Protein AF-A0A7C9HSP6-F1 (afdb_monomer)

Nearest PDB structures (foldseek):
  3a98-assembly2_C  TM=7.280E-01  e=4.573E-01  Homo sapiens
  3a98-assembly1_A  TM=7.082E-01  e=5.053E-01  Homo sapiens
  4gq2-assembly1_M  TM=2.496E-01  e=5.870E-01  Schizosaccharomyces pombe
  8fty-assembly7_G  TM=2.038E-01  e=3.208E+00  Trichoplusia ni
  8fty-assembly5_E  TM=2.033E-01  e=3.545E+00  Trichoplusia ni

Structure (mmCIF, N/CA/C/O backbone):
data_AF-A0A7C9HSP6-F1
#
_entry.id   AF-A0A7C9HSP6-F1
#
loop_
_atom_site.group_PDB
_atom_site.id
_atom_site.type_symbol
_atom_site.label_atom_id
_atom_site.label_alt_id
_atom_site.label_comp_id
_atom_site.label_asym_id
_atom_site.label_entity_id
_atom_site.label_seq_id
_atom_site.pdbx_PDB_ins_code
_atom_site.Cartn_x
_atom_site.Cartn_y
_atom_site.Cartn_z
_atom_site.occupancy
_atom_site.B_iso_or_equiv
_atom_site.auth_seq_id
_atom_site.auth_comp_id
_atom_site.auth_asym_id
_atom_site.auth_atom_id
_atom_site.pdbx_PDB_model_num
ATOM 1 N N . MET A 1 1 ? -1.732 70.789 71.227 1.00 47.28 1 MET A N 1
ATOM 2 C CA . MET A 1 1 ? -2.678 70.886 70.090 1.00 47.28 1 MET A CA 1
ATOM 3 C C . MET A 1 1 ? -1.994 70.415 68.810 1.00 47.28 1 MET A C 1
ATOM 5 O O . MET A 1 1 ? -1.058 71.077 68.385 1.00 47.28 1 MET A O 1
ATOM 9 N N . ARG A 1 2 ? -2.433 69.312 68.191 1.00 45.78 2 ARG A N 1
ATOM 10 C CA . ARG A 1 2 ? -2.212 69.004 66.760 1.00 45.78 2 ARG A CA 1
ATOM 11 C C . ARG A 1 2 ? -3.155 67.865 66.357 1.00 45.78 2 ARG A C 1
ATOM 13 O O . ARG A 1 2 ? -3.232 66.869 67.065 1.00 45.78 2 ARG A O 1
ATOM 20 N N . ARG A 1 3 ? -3.925 68.058 65.282 1.00 45.97 3 ARG A N 1
ATOM 21 C CA . ARG A 1 3 ? -4.902 67.081 64.768 1.00 45.97 3 ARG A CA 1
ATOM 22 C C . ARG A 1 3 ? -4.176 66.038 63.910 1.00 45.97 3 ARG A C 1
ATOM 24 O O . ARG A 1 3 ? -3.384 66.435 63.061 1.00 45.97 3 ARG A O 1
ATOM 31 N N . LEU A 1 4 ? -4.478 64.751 64.088 1.00 52.81 4 LEU A N 1
ATOM 32 C CA . LEU A 1 4 ? -4.172 63.728 63.082 1.00 52.81 4 LEU A CA 1
ATOM 33 C C . LEU A 1 4 ? -5.320 63.662 62.066 1.00 52.81 4 LEU A C 1
ATOM 35 O O . LEU A 1 4 ? -6.489 63.679 62.447 1.00 52.81 4 LEU A O 1
ATOM 39 N N . LEU A 1 5 ? -4.969 63.584 60.784 1.00 55.91 5 LEU A N 1
ATOM 40 C CA . LEU A 1 5 ? -5.892 63.320 59.681 1.00 55.91 5 LEU A CA 1
ATOM 41 C C . LEU A 1 5 ? -5.917 61.814 59.402 1.00 55.91 5 LEU A C 1
ATOM 43 O O . LEU A 1 5 ? -4.865 61.200 59.235 1.00 55.91 5 LEU A O 1
ATOM 47 N N . LEU A 1 6 ? -7.115 61.236 59.332 1.00 51.06 6 LEU A N 1
ATOM 48 C CA . LEU A 1 6 ? -7.336 59.870 58.859 1.00 51.06 6 LEU A CA 1
ATOM 49 C C . LEU A 1 6 ? -7.489 59.894 57.333 1.00 51.06 6 LEU A C 1
ATOM 51 O O . LEU A 1 6 ? -8.381 60.567 56.819 1.00 51.06 6 LEU A O 1
ATOM 55 N N . LEU A 1 7 ? -6.632 59.160 56.619 1.00 53.84 7 LEU A N 1
ATOM 56 C CA . LEU A 1 7 ? -6.812 58.866 55.196 1.00 53.84 7 LEU A CA 1
ATOM 57 C C . LEU A 1 7 ? -7.488 57.502 55.036 1.00 53.84 7 LEU A C 1
ATOM 59 O O . LEU A 1 7 ? -6.936 56.479 55.437 1.00 53.84 7 LEU A O 1
ATOM 63 N N . SER A 1 8 ? -8.666 57.497 54.417 1.00 53.09 8 SER A N 1
ATOM 64 C CA . SER A 1 8 ? -9.384 56.277 54.043 1.00 53.09 8 SER A CA 1
ATOM 65 C C . SER A 1 8 ? -8.910 55.785 52.676 1.00 53.09 8 SER A C 1
ATOM 67 O O . SER A 1 8 ? -9.047 56.499 51.685 1.00 53.09 8 SER A O 1
ATOM 69 N N . ALA A 1 9 ? -8.392 54.558 52.604 1.00 53.78 9 ALA A N 1
ATOM 70 C CA . ALA A 1 9 ? -8.067 53.899 51.341 1.00 53.78 9 ALA A CA 1
ATOM 71 C C . ALA A 1 9 ? -9.251 53.037 50.870 1.00 53.78 9 ALA A C 1
ATOM 73 O O . ALA A 1 9 ? -9.654 52.105 51.564 1.00 53.78 9 ALA A O 1
ATOM 74 N N . ALA A 1 10 ? -9.799 53.338 49.691 1.00 54.06 10 ALA A N 1
ATOM 75 C CA . ALA A 1 10 ? -10.824 52.518 49.050 1.00 54.06 10 ALA A CA 1
ATOM 76 C C . ALA A 1 10 ? -10.169 51.505 48.097 1.00 54.06 10 ALA A C 1
ATOM 78 O O . ALA A 1 10 ? -9.487 51.890 47.148 1.00 54.06 10 ALA A O 1
ATOM 79 N N . LEU A 1 11 ? -10.381 50.211 48.345 1.00 55.16 11 LEU A N 1
ATOM 80 C CA . LEU A 1 11 ? -9.917 49.129 47.476 1.00 55.16 11 LEU A CA 1
ATOM 81 C C . LEU A 1 11 ? -10.957 48.856 46.381 1.00 55.16 11 LEU A C 1
ATOM 83 O O . LEU A 1 11 ? -12.056 48.388 46.668 1.00 55.16 11 LEU A O 1
ATOM 87 N N . LEU A 1 12 ? -10.595 49.128 45.126 1.00 56.34 12 LEU A N 1
ATOM 88 C CA . LEU A 1 12 ? -11.367 48.734 43.945 1.00 56.34 12 LEU A CA 1
ATOM 89 C C . LEU A 1 12 ? -11.006 47.296 43.549 1.00 56.34 12 LEU A C 1
ATOM 91 O O . LEU A 1 12 ? -9.880 47.024 43.136 1.00 56.34 12 LEU A O 1
ATOM 95 N N . SER A 1 13 ? -11.963 46.377 43.660 1.00 58.34 13 SER A N 1
ATOM 96 C CA . SER A 1 13 ? -11.833 44.994 43.200 1.00 58.34 13 SER A CA 1
ATOM 97 C C . SER A 1 13 ? -12.149 44.878 41.704 1.00 58.34 13 SER A C 1
ATOM 99 O O . SER A 1 13 ? -13.272 45.123 41.268 1.00 58.34 13 SER A O 1
ATOM 101 N N . ALA A 1 14 ? -11.158 44.476 40.906 1.00 65.06 14 ALA A N 1
ATOM 102 C CA . ALA A 1 14 ? -11.357 44.153 39.493 1.00 65.06 14 ALA A CA 1
ATOM 103 C C . ALA A 1 14 ? -11.935 42.728 39.320 1.00 65.06 14 ALA A C 1
ATOM 105 O O . ALA A 1 14 ? -11.571 41.831 40.087 1.00 65.06 14 ALA A O 1
ATOM 106 N N . PRO A 1 15 ? -12.806 42.483 38.321 1.00 62.16 15 PRO A N 1
ATOM 107 C CA . PRO A 1 15 ? -13.321 41.146 38.034 1.00 62.16 15 PRO A CA 1
ATOM 108 C C . PRO A 1 15 ? -12.249 40.252 37.376 1.00 62.16 15 PRO A C 1
ATOM 110 O O . PRO A 1 15 ? -11.393 40.755 36.643 1.00 62.16 15 PRO A O 1
ATOM 113 N N . PRO A 1 16 ? -12.290 38.923 37.585 1.00 56.28 16 PRO A N 1
ATOM 114 C CA . PRO A 1 16 ? -11.345 38.002 36.964 1.00 56.28 16 PRO A CA 1
ATOM 115 C C . PRO A 1 16 ? -11.615 37.852 35.461 1.00 56.28 16 PRO A C 1
ATOM 117 O O . PRO A 1 16 ? -12.745 37.609 35.036 1.00 56.28 16 PRO A O 1
ATOM 120 N N . ALA A 1 17 ? -10.559 37.940 34.651 1.00 55.34 17 ALA A N 1
ATOM 121 C CA . ALA A 1 17 ? -10.634 37.653 33.224 1.00 55.34 17 ALA A CA 1
ATOM 122 C C . ALA A 1 17 ? -10.809 36.142 32.990 1.00 55.34 17 ALA A C 1
ATOM 124 O O . ALA A 1 17 ? -9.947 35.341 33.355 1.00 55.34 17 ALA A O 1
ATOM 125 N N . ALA A 1 18 ? -11.914 35.747 32.354 1.00 51.50 18 ALA A N 1
ATOM 126 C CA . ALA A 1 18 ? -12.152 34.363 31.959 1.00 51.50 18 ALA A CA 1
ATOM 127 C C . ALA A 1 18 ? -11.262 33.991 30.760 1.00 51.50 18 ALA A C 1
ATOM 129 O O . ALA A 1 18 ? -11.610 34.245 29.606 1.00 51.50 18 ALA A O 1
ATOM 130 N N . ALA A 1 19 ? -10.103 33.391 31.033 1.00 50.75 19 ALA A N 1
ATOM 131 C CA . ALA A 1 19 ? -9.208 32.881 30.002 1.00 50.75 19 ALA A CA 1
ATOM 132 C C . ALA A 1 19 ? -9.849 31.686 29.275 1.00 50.75 19 ALA A C 1
ATOM 134 O O . ALA A 1 19 ? -9.883 30.567 29.788 1.00 50.75 19 ALA A O 1
ATOM 135 N N . GLN A 1 20 ? -10.343 31.922 28.059 1.00 52.34 20 GLN A N 1
ATOM 136 C CA . GLN A 1 20 ? -10.827 30.877 27.157 1.00 52.34 20 GLN A CA 1
ATOM 137 C C . GLN A 1 20 ? -9.632 30.130 26.551 1.00 52.34 20 GLN A C 1
ATOM 139 O O . GLN A 1 20 ? -9.210 30.387 25.425 1.00 52.34 20 GLN A O 1
ATOM 144 N N . GLY A 1 21 ? -9.057 29.212 27.328 1.00 46.09 21 GLY A N 1
ATOM 145 C CA . GLY A 1 21 ? -8.045 28.286 26.836 1.00 46.09 21 GLY A CA 1
ATOM 146 C C . GLY A 1 21 ? -8.662 27.325 25.824 1.00 46.09 21 GLY A C 1
ATOM 147 O O . GLY A 1 21 ? -9.348 26.381 26.212 1.00 46.09 21 GLY A O 1
ATOM 148 N N . ALA A 1 22 ? -8.413 27.552 24.533 1.00 51.00 22 ALA A N 1
ATOM 149 C CA . ALA A 1 22 ? -8.722 26.572 23.501 1.00 51.00 22 ALA A CA 1
ATOM 150 C C . ALA A 1 22 ? -7.949 25.280 23.805 1.00 51.00 22 ALA A C 1
ATOM 152 O O . ALA A 1 22 ? -6.717 25.281 23.851 1.00 51.00 22 ALA A O 1
ATOM 153 N N . ALA A 1 23 ? -8.672 24.187 24.054 1.00 50.84 23 ALA A N 1
ATOM 154 C CA . ALA A 1 23 ? -8.066 22.906 24.382 1.00 50.84 23 ALA A CA 1
ATOM 155 C C . ALA A 1 23 ? -7.292 22.374 23.167 1.00 50.84 23 ALA A C 1
ATOM 157 O O . ALA A 1 23 ? -7.881 21.886 22.203 1.00 50.84 23 ALA A O 1
ATOM 158 N N . VAL A 1 24 ? -5.962 22.471 23.216 1.00 51.53 24 VAL A N 1
ATOM 159 C CA . VAL A 1 24 ? -5.086 21.858 22.216 1.00 51.53 24 VAL A CA 1
ATOM 160 C C . VAL A 1 24 ? -5.257 20.345 22.316 1.00 51.53 24 VAL A C 1
ATOM 162 O O . VAL A 1 24 ? -4.889 19.741 23.324 1.00 51.53 24 VAL A O 1
ATOM 165 N N . SER A 1 25 ? -5.826 19.730 21.278 1.00 51.62 25 SER A N 1
ATOM 166 C CA . SER A 1 25 ? -5.922 18.274 21.182 1.00 51.62 25 SER A CA 1
ATOM 167 C C . SER A 1 25 ? -4.517 17.685 21.047 1.00 51.62 25 SER A C 1
ATOM 169 O O . SER A 1 25 ? -3.914 17.718 19.978 1.00 51.62 25 SER A O 1
ATOM 171 N N . THR A 1 26 ? -3.987 17.151 22.146 1.00 55.94 26 THR A N 1
ATOM 172 C CA . THR A 1 26 ? -2.702 16.432 22.199 1.00 55.94 26 THR A CA 1
ATOM 173 C C . THR A 1 26 ? -2.857 14.928 21.936 1.00 55.94 26 THR A C 1
ATOM 175 O O . THR A 1 26 ? -1.950 14.144 22.215 1.00 55.94 26 THR A O 1
ATOM 178 N N . GLY A 1 27 ? -4.016 14.505 21.421 1.00 59.72 27 GLY A N 1
ATOM 179 C CA . GLY A 1 27 ? -4.279 13.113 21.066 1.00 59.72 27 GLY A CA 1
ATOM 180 C C . GLY A 1 27 ? -3.458 12.645 19.855 1.00 59.72 27 GLY A C 1
ATOM 181 O O . GLY A 1 27 ? -3.044 13.468 19.038 1.00 59.72 27 GLY A O 1
ATOM 182 N N . PRO A 1 28 ? -3.237 11.326 19.700 1.00 64.25 28 PRO A N 1
ATOM 183 C CA . PRO A 1 28 ? -2.565 10.784 18.524 1.00 64.25 28 PRO A CA 1
ATOM 184 C C . PRO A 1 28 ? -3.369 11.107 17.263 1.00 64.25 28 PRO A C 1
ATOM 186 O O . PRO A 1 28 ? -4.500 10.649 17.108 1.00 64.25 28 PRO A O 1
ATOM 189 N N . THR A 1 29 ? -2.792 11.885 16.354 1.00 71.69 29 THR A N 1
ATOM 190 C CA . THR A 1 29 ? -3.387 12.160 15.047 1.00 71.69 29 THR A CA 1
ATOM 191 C C . THR A 1 29 ? -2.998 11.070 14.055 1.00 71.69 29 THR A C 1
ATOM 193 O O . THR A 1 29 ? -1.892 10.532 14.089 1.00 71.69 29 THR A O 1
ATOM 196 N N . CYS A 1 30 ? -3.919 10.730 13.158 1.00 76.75 30 CYS A N 1
ATOM 197 C CA . CYS A 1 30 ? -3.605 9.866 12.028 1.00 76.75 30 CYS A CA 1
ATOM 198 C C . CYS A 1 30 ? -3.121 10.713 10.861 1.00 76.75 30 CYS A C 1
ATOM 200 O O . CYS A 1 30 ? -3.723 11.744 10.555 1.00 76.75 30 CYS A O 1
ATOM 202 N N . THR A 1 31 ? -2.065 10.257 10.189 1.00 72.31 31 THR A N 1
ATOM 203 C CA . THR A 1 31 ? -1.764 10.722 8.837 1.00 72.31 31 THR A CA 1
ATOM 204 C C . THR A 1 31 ? -2.968 10.419 7.941 1.00 72.31 31 THR A C 1
ATOM 206 O O . THR A 1 31 ? -3.678 9.436 8.145 1.00 72.31 31 THR A O 1
ATOM 209 N N . ALA A 1 32 ? -3.247 11.275 6.958 1.00 61.00 32 ALA A N 1
ATOM 210 C CA . ALA A 1 32 ? -4.394 11.066 6.065 1.00 61.00 32 ALA A CA 1
ATOM 211 C C . ALA A 1 32 ? -4.229 9.826 5.163 1.00 61.00 32 ALA A C 1
ATOM 213 O O . ALA A 1 32 ? -5.199 9.328 4.599 1.00 61.00 32 ALA A O 1
ATOM 214 N N . LEU A 1 33 ? -2.993 9.340 5.025 1.00 69.50 33 LEU A N 1
ATOM 215 C CA . LEU A 1 33 ? -2.586 8.262 4.138 1.00 69.50 33 LEU A CA 1
ATOM 216 C C . LEU A 1 33 ? -1.705 7.248 4.887 1.00 69.50 33 LEU A C 1
ATOM 218 O O . LEU A 1 33 ? -1.099 7.553 5.920 1.00 69.50 33 LEU A O 1
ATOM 222 N N . TRP A 1 34 ? -1.678 6.021 4.361 1.00 71.25 34 TRP A N 1
ATOM 223 C CA . TRP A 1 34 ? -0.941 4.878 4.915 1.00 71.25 34 TRP A CA 1
ATOM 224 C C . TRP A 1 34 ? 0.572 4.952 4.658 1.00 71.25 34 TRP A C 1
ATOM 226 O O . TRP A 1 34 ? 1.327 4.237 5.308 1.00 71.25 34 TRP A O 1
ATOM 236 N N . ASP A 1 35 ? 1.007 5.786 3.713 1.00 71.06 35 ASP A N 1
ATOM 237 C CA . ASP A 1 35 ? 2.404 5.986 3.301 1.00 71.06 35 ASP A CA 1
ATOM 238 C C . ASP A 1 35 ? 3.233 6.742 4.353 1.00 71.06 35 ASP A C 1
ATOM 240 O O . ASP A 1 35 ? 4.434 6.518 4.474 1.00 71.06 35 ASP A O 1
ATOM 244 N N . GLY A 1 36 ? 2.581 7.565 5.178 1.00 69.88 36 GLY A N 1
ATOM 245 C CA . GLY A 1 36 ? 3.160 8.197 6.364 1.00 69.88 36 GLY A CA 1
ATOM 246 C C . GLY A 1 36 ? 3.340 7.265 7.572 1.00 69.88 36 GLY A C 1
ATOM 247 O O . GLY A 1 36 ? 3.776 7.729 8.626 1.00 69.88 36 GLY A O 1
ATOM 248 N N . LEU A 1 37 ? 2.996 5.976 7.465 1.00 74.00 37 LEU A N 1
ATOM 249 C CA . LEU A 1 37 ? 3.196 4.992 8.532 1.00 74.00 37 LEU A CA 1
ATOM 250 C C . LEU A 1 37 ? 4.475 4.183 8.334 1.00 74.00 37 LEU A C 1
ATOM 252 O O . LEU A 1 37 ? 4.775 3.762 7.223 1.00 74.00 37 LEU A O 1
ATOM 256 N N . ASP A 1 38 ? 5.154 3.848 9.436 1.00 83.38 38 ASP A N 1
ATOM 257 C CA . ASP A 1 38 ? 6.260 2.885 9.419 1.00 83.38 38 ASP A CA 1
ATOM 258 C C . ASP A 1 38 ? 5.763 1.492 8.960 1.00 83.38 38 ASP A C 1
ATOM 260 O O . ASP A 1 38 ? 5.021 0.831 9.710 1.00 83.38 38 ASP A O 1
ATOM 264 N N . PRO A 1 39 ? 6.206 0.995 7.783 1.00 84.00 39 PRO A N 1
ATOM 265 C CA . PRO A 1 39 ? 5.825 -0.313 7.253 1.00 84.00 39 PRO A CA 1
ATOM 266 C C . PRO A 1 39 ? 6.167 -1.491 8.168 1.00 84.00 39 PRO A C 1
ATOM 268 O O . PRO A 1 39 ? 5.504 -2.525 8.106 1.00 84.00 39 PRO A O 1
ATOM 271 N N . ALA A 1 40 ? 7.178 -1.360 9.033 1.00 83.00 40 ALA A N 1
ATOM 272 C CA . ALA A 1 40 ? 7.551 -2.394 9.996 1.00 83.00 40 ALA A CA 1
ATOM 273 C C . ALA A 1 40 ? 6.553 -2.509 11.165 1.00 83.00 40 ALA A C 1
ATOM 275 O O . ALA A 1 40 ? 6.492 -3.549 11.827 1.00 83.00 40 ALA A O 1
ATOM 276 N N . THR A 1 41 ? 5.752 -1.467 11.419 1.00 85.62 41 THR A N 1
ATOM 277 C CA . THR A 1 41 ? 4.723 -1.455 12.476 1.00 85.62 41 THR A CA 1
ATOM 278 C C . THR A 1 41 ? 3.307 -1.702 11.964 1.00 85.62 41 THR A C 1
ATOM 280 O O . THR A 1 41 ? 2.435 -2.036 12.774 1.00 85.62 41 THR A O 1
ATOM 283 N N . LEU A 1 42 ? 3.091 -1.577 10.649 1.00 89.81 42 LEU A N 1
ATOM 284 C CA . LEU A 1 42 ? 1.814 -1.819 9.981 1.00 89.81 42 LEU A CA 1
ATOM 285 C C . LEU A 1 42 ? 1.317 -3.250 10.209 1.00 89.81 42 LEU A C 1
ATOM 287 O O . LEU A 1 42 ? 2.041 -4.232 10.029 1.00 89.81 42 LEU A O 1
ATOM 291 N N . ARG A 1 43 ? 0.046 -3.377 10.598 1.00 90.81 43 ARG A N 1
ATOM 292 C CA . ARG A 1 43 ? -0.593 -4.662 10.904 1.00 90.81 43 ARG A CA 1
ATOM 293 C C . ARG A 1 43 ? -1.929 -4.799 10.182 1.00 90.81 43 ARG A C 1
ATOM 295 O O . ARG A 1 43 ? -2.714 -3.852 10.185 1.00 90.81 43 ARG A O 1
ATOM 302 N N . PRO A 1 44 ? -2.224 -5.974 9.604 1.00 94.12 44 PRO A N 1
ATOM 303 C CA . PRO A 1 44 ? -3.564 -6.288 9.146 1.00 94.12 44 PRO A CA 1
ATOM 304 C C . PRO A 1 44 ? -4.452 -6.579 10.363 1.00 94.12 44 PRO A C 1
ATOM 306 O O . PRO A 1 44 ? -4.030 -7.256 11.306 1.00 94.12 44 PRO A O 1
ATOM 309 N N . ALA A 1 45 ? -5.696 -6.121 10.337 1.00 96.06 45 ALA A N 1
ATOM 310 C CA . ALA A 1 45 ? -6.684 -6.459 11.352 1.00 96.06 45 ALA A CA 1
ATOM 311 C C . ALA A 1 45 ? -8.069 -6.665 10.731 1.00 96.06 45 ALA A C 1
ATOM 313 O O . ALA A 1 45 ? -8.354 -6.209 9.622 1.00 96.06 45 ALA A O 1
ATOM 314 N N . ARG A 1 46 ? -8.935 -7.366 11.462 1.00 96.69 46 ARG A N 1
ATOM 315 C CA . ARG A 1 46 ? -10.361 -7.494 11.158 1.00 96.69 46 ARG A CA 1
ATOM 316 C C . ARG A 1 46 ? -11.168 -6.735 12.200 1.00 96.69 46 ARG A C 1
ATOM 318 O O . ARG A 1 46 ? -10.947 -6.915 13.394 1.00 96.69 46 ARG A O 1
ATOM 325 N N . VAL A 1 47 ? -12.139 -5.946 11.765 1.00 97.25 47 VAL A N 1
ATOM 326 C CA . VAL A 1 47 ? -13.100 -5.287 12.659 1.00 97.25 47 VAL A CA 1
ATOM 327 C C . VAL A 1 47 ? -14.015 -6.329 13.306 1.00 97.25 47 VAL A C 1
ATOM 329 O O . VAL A 1 47 ? -14.668 -7.108 12.610 1.00 97.25 47 VAL A O 1
ATOM 332 N N . THR A 1 48 ? -14.080 -6.338 14.636 1.00 97.62 48 THR A N 1
ATOM 333 C CA . THR A 1 48 ? -14.913 -7.262 15.430 1.00 97.62 48 THR A CA 1
ATOM 334 C C . THR A 1 48 ? -16.114 -6.572 16.067 1.00 97.62 48 THR A C 1
ATOM 336 O O . THR A 1 48 ? -17.157 -7.202 16.246 1.00 97.62 48 THR A O 1
ATOM 339 N N . ALA A 1 49 ? -16.014 -5.276 16.374 1.00 95.00 49 ALA A N 1
ATOM 340 C CA . ALA A 1 49 ? -17.134 -4.507 16.905 1.00 95.00 49 ALA A CA 1
ATOM 341 C C . ALA A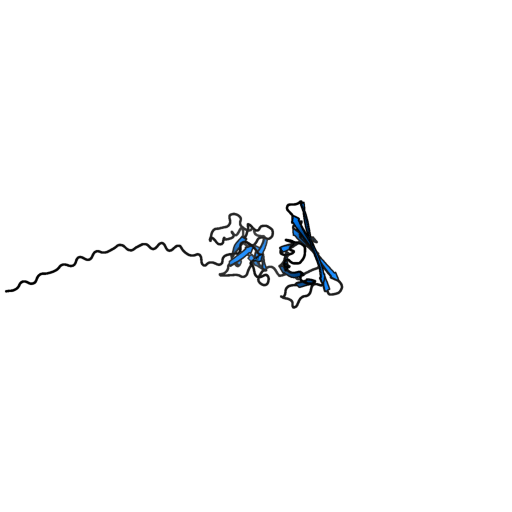 1 49 ? -18.264 -4.339 15.869 1.00 95.00 49 ALA A C 1
ATOM 343 O O . ALA A 1 49 ? -18.042 -4.349 14.654 1.00 95.00 49 ALA A O 1
ATOM 344 N N . ARG A 1 50 ? -19.501 -4.159 16.350 1.00 93.06 50 ARG A N 1
ATOM 345 C CA . ARG A 1 50 ? -20.669 -3.861 15.504 1.00 93.06 50 ARG A CA 1
ATOM 346 C C . ARG A 1 50 ? -20.714 -2.37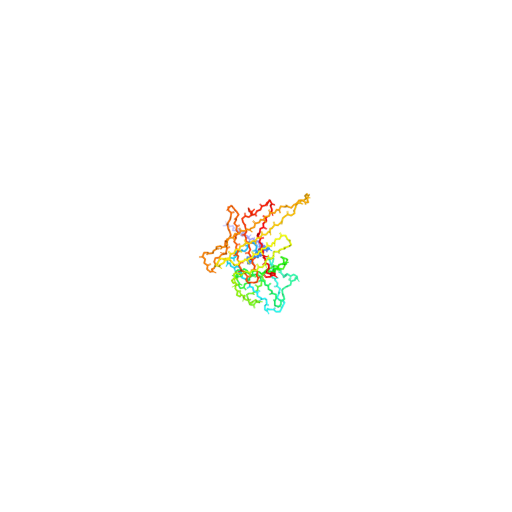2 15.172 1.00 93.06 50 ARG A C 1
ATOM 348 O O . ARG A 1 50 ? -21.096 -1.575 16.018 1.00 93.06 50 ARG A O 1
ATOM 355 N N . ARG A 1 51 ? -20.368 -2.033 13.926 1.00 88.50 51 ARG A N 1
ATOM 356 C CA . ARG A 1 51 ? -20.382 -0.664 13.374 1.00 88.50 51 ARG A CA 1
ATOM 357 C C . ARG A 1 51 ? -19.585 0.380 14.191 1.00 88.50 51 ARG A C 1
ATOM 359 O O . ARG A 1 51 ? -20.141 1.440 14.481 1.00 88.50 51 ARG A O 1
ATOM 366 N N . PRO A 1 52 ? -18.323 0.128 14.594 1.00 93.12 52 PRO A N 1
ATOM 367 C CA . PRO A 1 52 ? -17.536 1.159 15.260 1.00 93.12 52 PRO A CA 1
ATOM 368 C C . PRO A 1 52 ? -17.295 2.349 14.318 1.00 93.12 52 PRO A C 1
ATOM 370 O O . PRO A 1 52 ? -17.120 2.203 13.102 1.00 93.12 52 PRO A O 1
ATOM 373 N N . LEU A 1 53 ? -17.293 3.542 14.905 1.00 92.75 53 LEU A N 1
ATOM 374 C CA . LEU A 1 53 ? -17.041 4.795 14.207 1.00 92.75 53 LEU A CA 1
ATOM 375 C C . LEU A 1 53 ? -15.561 5.154 14.343 1.00 92.75 53 LEU A C 1
ATOM 377 O O . LEU A 1 53 ? -15.006 5.127 15.441 1.00 92.75 53 LEU A O 1
ATOM 381 N N . LEU A 1 54 ? -14.931 5.509 13.224 1.00 92.50 54 LEU A N 1
ATOM 382 C CA . LEU A 1 54 ? -13.578 6.057 13.217 1.00 92.50 54 LEU A CA 1
ATOM 383 C C . LEU A 1 54 ? -13.610 7.445 13.874 1.00 92.50 54 LEU A C 1
ATOM 385 O O . LEU A 1 54 ? -14.499 8.238 13.573 1.00 92.50 54 LEU A O 1
ATOM 389 N N . THR A 1 55 ? -12.650 7.766 14.742 1.00 91.19 55 THR A N 1
ATOM 390 C CA . THR A 1 55 ? -12.460 9.153 15.208 1.00 91.19 55 THR A CA 1
ATOM 391 C C . THR A 1 55 ? -11.397 9.844 14.364 1.00 91.19 55 THR A C 1
ATOM 393 O O 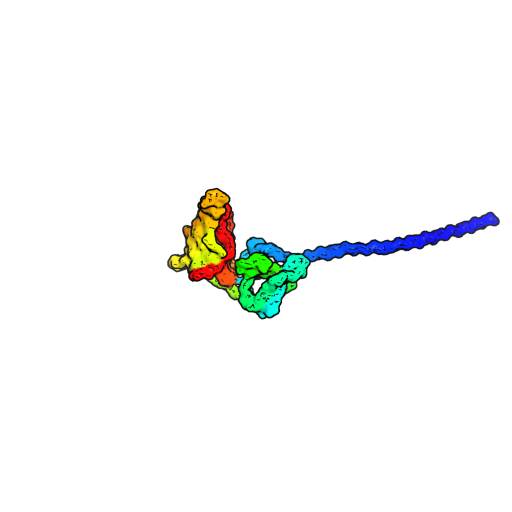. THR A 1 55 ? -10.292 9.322 14.213 1.00 91.19 55 THR A O 1
ATOM 396 N N . LEU A 1 56 ? -11.727 11.016 13.834 1.00 86.81 56 LEU A N 1
ATOM 397 C CA . LEU A 1 56 ? -10.832 11.877 13.071 1.00 86.81 56 LEU A CA 1
ATOM 398 C C . LEU A 1 56 ? -9.778 12.547 13.963 1.00 86.81 56 LEU A C 1
ATOM 400 O O . LEU A 1 56 ? -9.908 12.596 15.185 1.00 86.81 56 LEU A O 1
ATOM 404 N N . ALA A 1 57 ? -8.753 13.133 13.339 1.00 79.69 57 ALA A N 1
ATOM 405 C CA . ALA A 1 57 ? -7.762 13.957 14.036 1.00 79.69 57 ALA A CA 1
ATOM 406 C C . ALA A 1 57 ? -8.388 15.178 14.753 1.00 79.69 57 ALA A C 1
ATOM 408 O O . ALA A 1 57 ? -7.854 15.623 15.766 1.00 79.69 57 ALA A O 1
ATOM 409 N N . SER A 1 58 ? -9.542 15.674 14.281 1.00 80.62 58 SER A N 1
ATOM 410 C CA . SER A 1 58 ? -10.344 16.716 14.946 1.00 80.62 58 SER A CA 1
ATOM 411 C C . SER A 1 58 ? -11.025 16.251 16.242 1.00 80.62 58 SER A C 1
ATOM 413 O O . SER A 1 58 ? -11.554 17.074 16.982 1.00 80.62 58 SER A O 1
ATOM 415 N N . GLY A 1 59 ? -11.040 14.944 16.528 1.00 83.81 59 GLY A N 1
ATOM 416 C CA . GLY A 1 59 ? -11.834 14.343 17.605 1.00 83.81 59 GLY A CA 1
ATOM 417 C C . GLY A 1 59 ? -13.281 14.025 17.209 1.00 83.81 59 GLY A C 1
ATOM 418 O O . GLY A 1 59 ? -13.980 13.344 17.959 1.00 83.81 59 GLY A O 1
ATOM 419 N N . GLU A 1 60 ? -13.724 14.455 16.026 1.00 86.69 60 GLU A N 1
ATOM 420 C CA . GLU A 1 60 ? -15.054 14.157 15.490 1.00 86.69 60 GLU A CA 1
ATOM 421 C C . GLU A 1 60 ? -15.172 12.698 15.030 1.00 86.69 60 GLU A C 1
ATOM 423 O O . GLU A 1 60 ? -14.181 12.006 14.785 1.00 86.69 60 GLU A O 1
ATOM 428 N N . LEU A 1 61 ? -16.406 12.215 14.896 1.00 88.06 61 LEU A N 1
ATOM 429 C CA . LEU A 1 61 ? -16.688 10.879 14.378 1.00 88.06 61 LEU A CA 1
ATOM 430 C C . LEU A 1 61 ? -16.819 10.938 12.855 1.00 88.06 61 LEU A C 1
ATOM 432 O O . LEU A 1 61 ? -17.537 11.781 12.321 1.00 88.06 61 LEU A O 1
ATOM 436 N N . HIS A 1 62 ? -16.147 10.026 12.156 1.00 86.25 62 HIS A N 1
ATOM 437 C CA . HIS A 1 62 ? -16.248 9.915 10.708 1.00 86.25 62 HIS A CA 1
ATOM 438 C C . HIS A 1 62 ? -17.690 9.547 10.305 1.00 86.25 62 HIS A C 1
ATOM 440 O O . HIS A 1 62 ? -18.253 8.615 10.892 1.00 86.25 62 HIS A O 1
ATOM 446 N N . PRO A 1 63 ? -18.297 10.217 9.303 1.00 80.94 63 PRO A N 1
ATOM 447 C CA . PRO A 1 63 ? -19.691 9.977 8.917 1.00 80.94 63 PRO A CA 1
ATOM 448 C C . PRO A 1 63 ? -19.938 8.552 8.404 1.00 80.94 63 PRO A C 1
ATOM 450 O O . PRO A 1 63 ? -21.049 8.035 8.523 1.00 80.94 63 PRO A O 1
ATOM 453 N N . THR A 1 64 ? -18.909 7.886 7.870 1.00 81.94 64 THR A N 1
ATOM 454 C CA . THR A 1 64 ? -18.950 6.466 7.503 1.00 81.94 64 THR A CA 1
ATOM 455 C C . THR A 1 64 ? -18.026 5.652 8.412 1.00 81.94 64 THR A C 1
ATOM 457 O O . THR A 1 64 ? -16.802 5.770 8.369 1.00 81.94 64 THR A O 1
ATOM 460 N N . GLY A 1 65 ? -18.614 4.810 9.263 1.00 83.75 65 GLY A N 1
ATOM 461 C CA . GLY A 1 65 ? -17.861 3.892 10.122 1.00 83.75 65 GLY A CA 1
ATOM 462 C C . GLY A 1 65 ? -17.240 2.713 9.363 1.00 83.75 65 GLY A C 1
ATOM 463 O O . GLY A 1 65 ? -17.260 2.633 8.129 1.00 83.75 65 GLY A O 1
ATOM 464 N N . VAL A 1 66 ? -16.736 1.741 10.120 1.00 92.31 66 VAL A N 1
ATOM 465 C CA . VAL A 1 66 ? -16.350 0.422 9.591 1.00 92.31 66 VAL A CA 1
ATOM 466 C C . VAL A 1 66 ? -17.318 -0.659 10.059 1.00 92.31 66 VAL A C 1
ATOM 468 O O . VAL A 1 66 ? -17.972 -0.521 11.090 1.00 92.31 66 VAL A O 1
ATOM 471 N N . MET A 1 67 ? -17.483 -1.712 9.264 1.00 93.94 67 MET A N 1
ATOM 472 C CA . MET A 1 67 ? -18.436 -2.793 9.520 1.00 93.94 67 MET A CA 1
ATOM 473 C C . MET A 1 67 ? -17.733 -3.996 10.150 1.00 93.94 67 MET A C 1
ATOM 475 O O . MET A 1 67 ? -16.550 -4.230 9.923 1.00 93.94 67 MET A O 1
ATOM 479 N N . THR A 1 68 ? -18.463 -4.801 10.927 1.00 96.19 68 THR A N 1
ATOM 480 C CA . THR A 1 68 ? -17.933 -6.078 11.427 1.00 96.19 68 THR A CA 1
ATOM 481 C C . THR A 1 68 ? -17.510 -6.954 10.254 1.00 96.19 68 THR A C 1
ATOM 483 O O . THR A 1 68 ? -18.294 -7.178 9.335 1.00 96.19 68 THR A O 1
ATOM 486 N N . GLY A 1 69 ? -16.286 -7.469 10.299 1.00 94.88 69 GLY A N 1
ATOM 487 C CA . GLY A 1 69 ? -15.697 -8.245 9.217 1.00 94.88 69 GLY A CA 1
ATOM 488 C C . GLY A 1 69 ? -14.814 -7.439 8.264 1.00 94.88 69 GLY A C 1
ATOM 489 O O . GLY A 1 69 ? -13.988 -8.082 7.611 1.00 94.88 69 GLY A O 1
ATOM 490 N N . ASP A 1 70 ? -14.907 -6.099 8.233 1.00 95.12 70 ASP A N 1
ATOM 491 C CA . ASP A 1 70 ? -14.035 -5.242 7.415 1.00 95.12 70 ASP A CA 1
ATOM 492 C C . ASP A 1 70 ? -12.562 -5.567 7.704 1.00 95.12 70 ASP A C 1
ATOM 494 O O . ASP A 1 70 ? -12.145 -5.722 8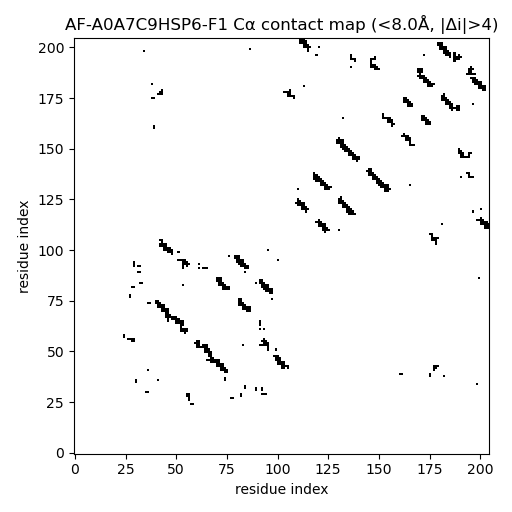.859 1.00 95.12 70 ASP A O 1
ATOM 498 N N . LEU A 1 71 ? -11.779 -5.690 6.632 1.00 94.62 71 LEU A N 1
ATOM 499 C CA . LEU A 1 71 ? -10.332 -5.851 6.693 1.00 94.62 71 LEU A CA 1
ATOM 500 C C . LEU A 1 71 ? -9.691 -4.466 6.628 1.00 94.62 71 LEU A C 1
ATOM 502 O O . LEU A 1 71 ? -9.952 -3.703 5.700 1.00 94.62 71 LEU A O 1
ATOM 506 N N . VAL A 1 72 ? -8.835 -4.161 7.598 1.00 94.25 72 VAL A N 1
ATOM 507 C CA . VAL A 1 72 ? -8.201 -2.848 7.753 1.00 94.25 72 VAL A CA 1
ATOM 508 C C . VAL A 1 72 ? -6.692 -2.971 7.949 1.00 94.25 72 VAL A C 1
ATOM 510 O O . VAL A 1 72 ? -6.186 -4.006 8.394 1.00 94.25 72 VAL A O 1
ATOM 513 N N . LEU A 1 73 ? -5.978 -1.892 7.641 1.00 92.94 73 LEU A N 1
ATOM 514 C CA . LEU A 1 73 ? -4.586 -1.699 8.035 1.00 92.94 73 LEU A CA 1
ATOM 515 C C . LEU A 1 73 ? -4.520 -0.812 9.272 1.00 92.94 73 LEU A C 1
ATOM 517 O O . LEU A 1 73 ? -5.232 0.187 9.355 1.00 92.94 73 LEU A O 1
ATOM 521 N N . GLN A 1 74 ? -3.658 -1.168 10.219 1.00 92.81 74 GLN A N 1
ATOM 522 C CA . GLN A 1 74 ? -3.486 -0.436 11.466 1.00 92.81 74 GLN A CA 1
ATOM 523 C C . GLN A 1 74 ? -2.024 -0.122 11.769 1.00 92.81 74 GLN A C 1
ATOM 525 O O . GLN A 1 74 ? -1.145 -0.969 11.603 1.00 92.81 74 GLN A O 1
ATOM 530 N N . ALA A 1 75 ? -1.791 1.081 12.286 1.00 91.00 75 ALA A N 1
ATOM 531 C CA . ALA A 1 75 ? -0.518 1.501 12.858 1.00 91.00 75 ALA A CA 1
ATOM 532 C C . ALA A 1 75 ? -0.254 0.855 14.240 1.00 91.00 75 ALA A C 1
ATOM 534 O O . ALA A 1 75 ? -1.040 0.045 14.758 1.00 91.00 75 ALA A O 1
ATOM 535 N N . ALA A 1 76 ? 0.850 1.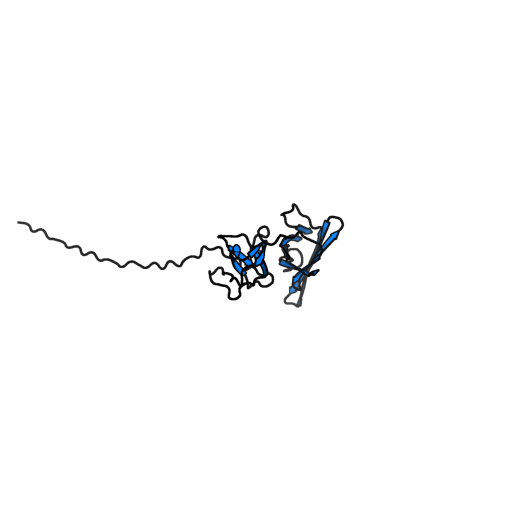254 14.878 1.00 89.06 76 ALA A N 1
ATOM 536 C CA . ALA A 1 76 ? 1.070 1.032 16.307 1.00 89.06 76 ALA A CA 1
ATOM 537 C C . ALA A 1 76 ? -0.088 1.600 17.163 1.00 89.06 76 ALA A C 1
ATOM 539 O O . ALA A 1 76 ? -0.771 2.540 16.756 1.00 89.06 76 ALA A O 1
ATOM 540 N N . SER A 1 77 ? -0.319 1.013 18.345 1.00 91.06 77 SER A N 1
ATOM 541 C CA . SER A 1 77 ? -1.309 1.541 19.294 1.00 91.06 77 SER A CA 1
ATOM 542 C C . SER A 1 77 ? -0.702 2.671 20.115 1.00 91.06 77 SER A C 1
ATOM 544 O O . SER A 1 77 ? 0.416 2.545 20.616 1.00 91.06 77 SER A O 1
ATOM 546 N N . VAL A 1 78 ? -1.459 3.754 20.269 1.00 88.62 78 VAL A N 1
ATOM 547 C CA . VAL A 1 78 ? -1.148 4.894 21.131 1.00 88.62 78 VAL A CA 1
ATOM 548 C C . VAL A 1 78 ? -2.384 5.169 21.985 1.00 88.62 78 VAL A C 1
ATOM 550 O O . VAL A 1 78 ? -3.467 5.427 21.464 1.00 88.62 78 VAL A O 1
ATOM 553 N N . GLY A 1 79 ? -2.251 5.061 23.310 1.00 88.38 79 GLY A N 1
ATOM 554 C CA . GLY A 1 79 ? -3.367 5.282 24.240 1.00 88.38 79 GLY A CA 1
ATOM 555 C C . GLY A 1 79 ? -4.538 4.297 24.087 1.00 88.38 79 GLY A C 1
ATOM 556 O O . GLY A 1 79 ? -5.686 4.682 24.294 1.00 88.38 79 GLY A O 1
ATOM 557 N N . GLY A 1 80 ? -4.277 3.047 23.682 1.00 91.44 80 GLY A N 1
ATOM 558 C CA . GLY A 1 80 ? -5.321 2.035 23.455 1.00 91.44 80 GLY A CA 1
ATOM 559 C C . GLY A 1 80 ? -6.096 2.214 22.142 1.00 91.44 80 GLY A C 1
ATOM 560 O O . GLY A 1 80 ? -7.174 1.633 21.968 1.00 91.44 80 GLY A O 1
ATOM 561 N N . ARG A 1 81 ? -5.586 3.053 21.231 1.00 92.38 81 ARG A N 1
ATOM 562 C CA . ARG A 1 81 ? -6.185 3.356 19.929 1.00 92.38 81 ARG A CA 1
ATOM 563 C C . ARG A 1 81 ? -5.174 3.193 18.802 1.00 92.38 81 ARG A C 1
ATOM 565 O O . ARG A 1 81 ? -3.993 3.474 18.979 1.00 92.38 81 ARG A O 1
ATOM 572 N N . ARG A 1 82 ? -5.649 2.800 17.621 1.00 92.88 82 ARG A N 1
ATOM 573 C CA . ARG A 1 82 ? -4.840 2.661 16.404 1.00 92.88 82 ARG A CA 1
ATOM 574 C C . ARG A 1 82 ? -5.410 3.485 15.274 1.00 92.88 82 ARG A C 1
ATOM 576 O O . ARG A 1 82 ? -6.601 3.382 14.968 1.00 92.88 82 ARG A O 1
ATOM 583 N N . CYS A 1 83 ? -4.530 4.207 14.591 1.00 92.31 83 CYS A N 1
ATOM 584 C CA . CYS A 1 83 ? -4.839 4.728 13.270 1.00 92.31 83 CYS A CA 1
ATOM 585 C C . CYS A 1 83 ? -5.119 3.565 12.331 1.00 92.31 83 CYS A C 1
ATOM 587 O O . CYS A 1 83 ? -4.292 2.667 12.180 1.00 92.31 83 CYS A O 1
ATOM 589 N N . THR A 1 84 ? -6.325 3.581 11.783 1.00 92.94 84 THR A N 1
ATOM 590 C CA . THR A 1 84 ? -6.955 2.515 11.025 1.00 92.94 84 THR A CA 1
ATOM 591 C C . THR A 1 84 ? -7.349 3.070 9.663 1.00 92.94 84 THR A C 1
ATOM 593 O O . THR A 1 84 ? -7.958 4.135 9.579 1.00 92.94 84 THR A O 1
ATOM 596 N N . TYR A 1 85 ? -7.002 2.331 8.616 1.00 91.56 85 TYR A N 1
ATOM 597 C CA . TYR A 1 85 ? -7.204 2.688 7.217 1.00 91.56 85 TYR A CA 1
ATOM 598 C C . TYR A 1 85 ? -7.978 1.558 6.552 1.00 91.56 85 TYR A C 1
ATOM 600 O O . TYR A 1 85 ? -7.675 0.384 6.796 1.00 91.56 85 TYR A O 1
ATOM 608 N N . VAL A 1 86 ? -8.941 1.892 5.695 1.00 91.19 86 VAL A N 1
ATOM 609 C CA . VAL A 1 86 ? -9.633 0.923 4.837 1.00 91.19 86 VAL A CA 1
ATOM 610 C C . VAL A 1 86 ? -8.940 0.877 3.467 1.00 91.19 86 VAL A C 1
ATOM 612 O O . VAL A 1 86 ? -9.006 1.846 2.711 1.00 91.19 86 VAL A O 1
ATOM 615 N N . PRO A 1 87 ? -8.267 -0.229 3.097 1.00 88.81 87 PRO A N 1
ATOM 616 C CA . PRO A 1 87 ? -7.636 -0.360 1.786 1.00 88.81 87 PRO A CA 1
ATOM 617 C C . PRO A 1 87 ? -8.615 -0.163 0.625 1.00 88.81 87 PRO A C 1
ATOM 619 O O . PRO A 1 87 ? -9.652 -0.819 0.558 1.00 88.81 87 PRO A O 1
ATOM 622 N N . GLY A 1 88 ? -8.258 0.73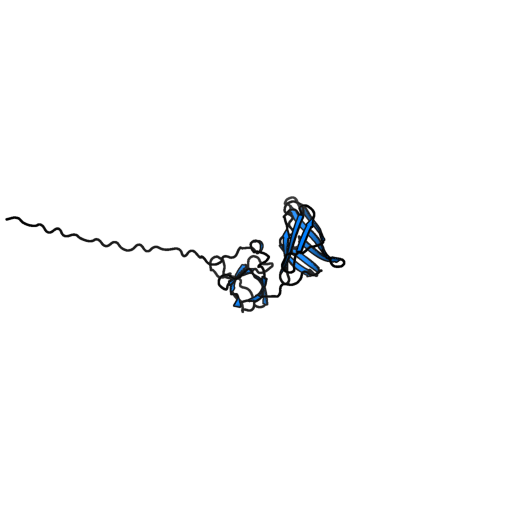0 -0.300 1.00 84.88 88 GLY A N 1
ATOM 623 C CA . GLY A 1 88 ? -9.104 1.123 -1.432 1.00 84.88 88 GLY A CA 1
ATOM 624 C C . GLY A 1 88 ? -10.084 2.267 -1.144 1.00 84.88 88 GLY A C 1
ATOM 625 O O . GLY A 1 88 ? -10.700 2.758 -2.083 1.00 84.88 88 GLY A O 1
ATOM 626 N N . ASP A 1 89 ? -10.198 2.732 0.104 1.00 86.38 89 ASP A N 1
ATOM 627 C CA . ASP A 1 89 ? -11.029 3.880 0.481 1.00 86.38 89 ASP A CA 1
ATOM 628 C C . ASP A 1 89 ? -10.274 4.792 1.460 1.00 86.38 89 ASP A C 1
ATOM 630 O O . ASP A 1 89 ? -10.399 4.688 2.681 1.00 86.38 89 ASP A O 1
ATOM 634 N N . ALA A 1 90 ? -9.476 5.707 0.902 1.00 79.44 90 ALA A N 1
ATOM 635 C CA . ALA A 1 90 ? -8.679 6.656 1.680 1.00 79.44 90 ALA A CA 1
ATOM 636 C C . ALA A 1 90 ? -9.531 7.604 2.547 1.00 79.44 90 ALA A C 1
ATOM 638 O O . ALA A 1 90 ? -9.024 8.123 3.542 1.00 79.44 90 ALA A O 1
ATOM 639 N N . SER A 1 91 ? -10.817 7.801 2.215 1.00 82.75 91 SER A N 1
ATOM 640 C CA . SER A 1 91 ? -11.718 8.620 3.035 1.00 82.75 91 SER A CA 1
ATOM 641 C C . SER A 1 91 ? -11.984 7.971 4.395 1.00 82.75 91 SER A C 1
ATOM 643 O O . SER A 1 91 ? -12.044 8.658 5.410 1.00 82.75 91 SER A O 1
ATOM 645 N N . ARG A 1 92 ? -12.054 6.635 4.450 1.00 87.94 92 ARG A N 1
ATOM 646 C CA . ARG A 1 92 ? -12.317 5.864 5.674 1.00 87.94 92 ARG A CA 1
ATOM 647 C C . ARG A 1 92 ? -11.025 5.615 6.455 1.00 87.94 92 ARG A C 1
ATOM 649 O O . ARG A 1 92 ? -10.568 4.480 6.613 1.00 87.94 92 ARG A O 1
ATOM 656 N N . THR A 1 93 ? -10.478 6.707 6.980 1.00 89.50 93 THR A N 1
ATOM 657 C CA . THR A 1 93 ? -9.275 6.743 7.821 1.00 89.50 93 THR A CA 1
ATOM 658 C C . THR A 1 93 ? -9.585 7.371 9.183 1.00 89.50 93 THR A C 1
ATOM 660 O O . THR A 1 93 ? -10.266 8.390 9.270 1.00 89.50 93 THR A O 1
ATOM 663 N N . GLY A 1 94 ? -9.078 6.785 10.270 1.00 91.38 94 GLY A N 1
ATOM 664 C CA . GLY A 1 94 ? -9.176 7.368 11.613 1.00 91.38 94 GLY A CA 1
ATOM 665 C C . GLY A 1 94 ? -8.853 6.389 12.741 1.00 91.38 94 GLY A C 1
ATOM 666 O O . GLY A 1 94 ? -8.388 5.276 12.515 1.00 91.38 94 GLY A O 1
ATOM 667 N N . LEU A 1 95 ? -9.081 6.798 13.986 1.00 92.88 95 LEU A N 1
ATOM 668 C CA . LEU A 1 95 ? -8.768 6.002 15.173 1.00 92.88 95 LEU A CA 1
ATOM 669 C C . LEU A 1 95 ? -9.884 5.006 15.520 1.00 92.88 95 LEU A C 1
ATOM 671 O O . LEU A 1 95 ? -11.001 5.423 15.835 1.00 92.88 95 LEU A O 1
ATOM 675 N N . LEU A 1 96 ? -9.546 3.719 15.629 1.00 95.12 96 LEU A N 1
ATOM 676 C CA . LEU A 1 96 ? -10.330 2.717 16.373 1.00 95.12 96 LEU A CA 1
ATOM 677 C C . LEU A 1 96 ? -9.677 2.413 17.723 1.00 95.12 96 LEU A C 1
ATOM 679 O O . LEU A 1 96 ? -8.501 2.713 17.928 1.00 95.12 96 LEU A O 1
ATOM 683 N N . ARG A 1 97 ? -10.427 1.823 18.653 1.00 94.56 97 ARG A N 1
ATOM 684 C CA . ARG A 1 97 ? -9.894 1.251 19.901 1.00 94.56 97 ARG A CA 1
ATOM 685 C C . ARG A 1 97 ? -9.325 -0.139 19.622 1.00 94.56 97 ARG A C 1
ATOM 687 O O . ARG A 1 97 ? -9.895 -0.880 18.827 1.00 94.56 97 ARG A O 1
ATOM 694 N N . ASP A 1 98 ? -8.267 -0.536 20.328 1.00 94.56 98 ASP A N 1
ATOM 695 C CA . ASP A 1 98 ? -7.638 -1.859 20.158 1.00 94.56 98 ASP A CA 1
ATOM 696 C C . ASP A 1 98 ? -8.660 -3.013 20.230 1.00 94.56 98 ASP A C 1
ATOM 698 O O . ASP A 1 98 ? -8.674 -3.897 19.376 1.00 94.56 98 ASP A O 1
ATOM 702 N N . GLN A 1 99 ? -9.577 -2.950 21.203 1.00 96.44 99 GLN A N 1
ATOM 703 C CA . GLN A 1 99 ? -10.629 -3.947 21.451 1.00 96.44 99 GLN A CA 1
ATOM 704 C C . GLN A 1 99 ? -11.718 -4.051 20.360 1.00 96.44 99 GLN A C 1
ATOM 706 O O . GLN A 1 99 ? -12.521 -4.980 20.388 1.00 96.44 99 GLN A O 1
ATOM 711 N N . GLU A 1 100 ? -11.790 -3.102 19.421 1.00 97.12 100 GLU A N 1
ATOM 712 C CA . GLU A 1 100 ? -12.771 -3.105 18.319 1.00 97.12 100 GLU A CA 1
ATOM 713 C C . GLU A 1 100 ? -12.279 -3.911 17.105 1.00 97.12 100 GLU A C 1
ATOM 715 O O . GLU A 1 100 ? -13.007 -4.073 16.117 1.00 97.12 100 GLU A O 1
ATOM 720 N N . THR A 1 101 ? -11.049 -4.426 17.187 1.00 97.19 101 THR A N 1
ATOM 721 C CA . THR A 1 101 ? -10.350 -5.143 16.122 1.00 97.19 101 THR A CA 1
ATOM 722 C C . THR A 1 101 ? -9.640 -6.394 16.631 1.00 97.19 101 THR A C 1
ATOM 724 O O . THR A 1 101 ? -9.145 -6.443 17.753 1.00 97.19 101 THR A O 1
ATOM 727 N N . GLN A 1 102 ? -9.537 -7.406 15.774 1.00 96.44 102 GLN A N 1
ATOM 728 C CA . GLN A 1 102 ? -8.693 -8.579 15.974 1.00 96.44 102 GLN A CA 1
ATOM 729 C C . GLN A 1 102 ? -7.483 -8.492 15.031 1.00 96.44 102 GLN A C 1
ATOM 731 O O . GLN A 1 102 ? -7.683 -8.451 13.811 1.00 96.44 102 GLN A O 1
ATOM 736 N N . PRO A 1 103 ? -6.239 -8.495 15.544 1.00 94.56 103 PRO A N 1
ATOM 737 C CA . PRO A 1 103 ? -5.047 -8.588 14.709 1.00 94.56 103 PRO A CA 1
ATOM 738 C C . PRO A 1 103 ? -5.062 -9.866 13.868 1.00 94.56 103 PRO A C 1
ATOM 740 O O . PRO A 1 103 ? -5.392 -10.944 14.366 1.00 94.56 103 PRO A O 1
ATOM 743 N N . LEU A 1 104 ? -4.677 -9.754 12.600 1.00 92.94 104 LEU A N 1
ATOM 744 C CA . LEU A 1 104 ? -4.501 -10.895 11.708 1.00 92.94 104 LEU A CA 1
ATOM 745 C C . LEU A 1 104 ? -3.017 -11.261 11.611 1.00 92.94 104 LEU A C 1
ATOM 747 O O . LEU A 1 104 ? -2.132 -10.413 11.746 1.00 92.94 104 LEU A O 1
ATOM 751 N N . THR A 1 105 ? -2.736 -12.536 11.357 1.00 84.75 105 THR A N 1
ATOM 752 C CA . THR A 1 105 ? -1.367 -13.009 11.142 1.00 84.75 105 THR A CA 1
ATOM 753 C C . THR A 1 105 ? -0.774 -12.358 9.893 1.00 84.75 105 THR A C 1
ATOM 755 O O . THR A 1 105 ? -1.401 -12.327 8.832 1.00 84.75 105 THR A O 1
ATOM 758 N N . VAL A 1 106 ? 0.455 -11.855 10.004 1.00 78.12 106 VAL A N 1
ATOM 759 C CA . VAL A 1 106 ? 1.212 -11.352 8.854 1.00 78.12 106 VAL A CA 1
ATOM 760 C C . VAL A 1 106 ? 1.586 -12.539 7.966 1.00 78.12 106 VAL A C 1
ATOM 762 O O . VAL A 1 106 ? 2.248 -13.473 8.420 1.00 78.12 106 VAL A O 1
ATOM 765 N N . SER A 1 107 ? 1.134 -12.524 6.711 1.00 77.00 107 SER A N 1
ATOM 766 C CA . SER A 1 107 ? 1.409 -13.602 5.760 1.00 77.00 107 SER A CA 1
ATOM 767 C C . SER A 1 107 ? 2.878 -13.619 5.330 1.00 77.00 107 SER A C 1
ATOM 769 O O . SER A 1 107 ? 3.549 -12.587 5.288 1.00 77.00 107 SER A O 1
ATOM 771 N N . THR A 1 108 ? 3.380 -14.790 4.943 1.00 86.94 108 THR A N 1
ATOM 772 C CA . THR A 1 108 ? 4.627 -14.870 4.178 1.00 86.94 108 THR A CA 1
ATOM 773 C C . THR A 1 108 ? 4.382 -14.404 2.742 1.00 86.94 108 THR A C 1
ATOM 775 O O . THR A 1 108 ? 3.307 -14.602 2.172 1.00 86.94 108 THR A O 1
ATOM 778 N N . LEU A 1 109 ? 5.392 -13.784 2.124 1.00 92.06 109 LEU A N 1
ATOM 779 C CA . LEU A 1 109 ? 5.294 -13.419 0.714 1.00 92.06 109 LEU A CA 1
ATOM 780 C C . LEU A 1 109 ? 5.262 -14.693 -0.143 1.00 92.06 109 LEU A C 1
ATOM 782 O O . LEU A 1 109 ? 6.166 -15.528 -0.059 1.00 92.06 109 LEU A O 1
ATOM 786 N N . THR A 1 110 ? 4.222 -14.839 -0.961 1.00 92.12 110 THR A N 1
ATOM 787 C CA . THR A 1 110 ? 3.983 -16.025 -1.793 1.00 92.12 110 THR A CA 1
ATOM 788 C C . THR A 1 110 ? 3.906 -15.659 -3.279 1.00 92.12 110 THR A C 1
ATOM 790 O O . THR A 1 110 ? 3.537 -14.530 -3.609 1.00 92.12 110 THR A O 1
ATOM 793 N N . PRO A 1 111 ? 4.249 -16.595 -4.189 1.00 96.31 111 PRO A N 1
ATOM 794 C CA . PRO A 1 111 ? 4.002 -16.427 -5.617 1.00 96.31 111 PRO A CA 1
ATOM 795 C C . PRO A 1 111 ? 2.524 -16.154 -5.917 1.00 96.31 111 PRO A C 1
ATOM 797 O O . PRO A 1 111 ? 1.644 -16.704 -5.249 1.00 96.31 111 PRO A O 1
ATOM 800 N N . GLY A 1 112 ? 2.274 -15.323 -6.925 1.00 97.06 112 GLY A N 1
ATOM 801 C CA . GLY A 1 112 ? 0.949 -14.840 -7.310 1.00 97.06 112 GLY A CA 1
ATOM 802 C C . GLY A 1 112 ? 1.020 -13.525 -8.088 1.00 97.06 112 GLY A C 1
ATOM 803 O O . GLY A 1 112 ? 2.089 -12.920 -8.207 1.00 97.06 112 GLY A O 1
ATOM 804 N N . THR A 1 113 ? -0.121 -13.070 -8.597 1.00 98.12 113 THR A N 1
ATOM 805 C CA . THR A 1 113 ? -0.274 -11.766 -9.257 1.00 98.12 113 THR A CA 1
ATOM 806 C C . THR A 1 113 ? -0.933 -10.784 -8.295 1.00 98.12 113 THR A C 1
ATOM 808 O O . THR A 1 113 ? -1.899 -11.119 -7.604 1.00 98.12 113 THR A O 1
ATOM 811 N N . TRP A 1 114 ? -0.407 -9.565 -8.264 1.00 98.06 114 TRP A N 1
ATOM 812 C CA . TRP A 1 114 ? -0.774 -8.503 -7.340 1.00 98.06 114 TRP A CA 1
ATOM 813 C C . TRP A 1 114 ? -1.060 -7.220 -8.126 1.00 98.06 114 TRP A C 1
ATOM 815 O O . TRP A 1 114 ? -0.293 -6.856 -9.011 1.00 98.06 114 TRP A O 1
ATOM 825 N N . GLU A 1 115 ? -2.136 -6.514 -7.797 1.00 97.69 115 GLU A N 1
ATOM 826 C CA . GLU A 1 115 ? -2.558 -5.272 -8.464 1.00 97.69 115 GLU A CA 1
ATOM 827 C C . GLU A 1 115 ? -2.728 -4.157 -7.434 1.00 97.69 115 GLU A C 1
ATOM 829 O O . GLU A 1 115 ? -3.334 -4.383 -6.385 1.00 97.69 115 GLU A O 1
ATOM 834 N N . ARG A 1 116 ? -2.226 -2.956 -7.731 1.00 95.50 116 ARG A N 1
ATOM 835 C CA . ARG A 1 116 ? -2.532 -1.736 -6.965 1.00 95.50 116 ARG A CA 1
ATOM 836 C C . ARG A 1 116 ? -3.782 -1.077 -7.537 1.00 95.50 116 ARG A C 1
ATOM 838 O O . ARG A 1 116 ? -4.732 -0.787 -6.819 1.00 95.50 116 ARG A O 1
ATOM 845 N N . ASP A 1 117 ? -3.772 -0.899 -8.852 1.00 94.44 117 ASP A N 1
ATOM 846 C CA . ASP A 1 117 ? -4.796 -0.249 -9.663 1.00 94.44 117 ASP A CA 1
ATOM 847 C C . ASP A 1 117 ? -4.638 -0.697 -11.133 1.00 94.44 117 ASP A C 1
ATOM 849 O O . ASP A 1 117 ? -3.822 -1.566 -11.440 1.00 94.44 117 ASP A O 1
ATOM 853 N N . ALA A 1 118 ? -5.411 -0.110 -12.052 1.00 95.12 118 ALA A N 1
ATOM 854 C CA . ALA A 1 118 ? -5.358 -0.438 -13.481 1.00 95.12 118 ALA A CA 1
ATOM 855 C C . ALA A 1 118 ? -4.028 -0.068 -14.179 1.00 95.12 118 ALA A C 1
ATOM 857 O O . ALA A 1 118 ? -3.780 -0.532 -15.290 1.00 95.12 118 ALA A O 1
ATOM 858 N N . ASN A 1 119 ? -3.185 0.754 -13.550 1.00 96.56 119 ASN A N 1
ATOM 859 C CA . ASN A 1 119 ? -1.919 1.243 -14.090 1.00 96.56 119 ASN A CA 1
ATOM 860 C C . ASN A 1 119 ? -0.692 0.545 -13.483 1.00 96.56 119 ASN A C 1
ATOM 862 O O . ASN A 1 119 ? 0.405 0.741 -14.002 1.00 96.56 119 ASN A O 1
ATOM 866 N N . ALA A 1 120 ? -0.825 -0.236 -12.402 1.00 97.88 120 ALA A N 1
ATOM 867 C CA . ALA A 1 120 ? 0.311 -0.912 -11.774 1.00 97.88 120 ALA A CA 1
ATOM 868 C C . ALA A 1 120 ? -0.002 -2.324 -11.256 1.00 97.88 120 ALA A C 1
ATOM 870 O O . ALA A 1 120 ? -0.835 -2.531 -10.366 1.00 97.88 120 ALA A O 1
ATOM 871 N N . GLY A 1 121 ? 0.773 -3.290 -11.754 1.00 98.31 121 GLY A N 1
ATOM 872 C CA . GLY A 1 121 ? 0.668 -4.705 -11.411 1.00 98.31 121 GLY A CA 1
ATOM 873 C C . GLY A 1 121 ? 2.032 -5.381 -11.284 1.00 98.31 121 GLY A C 1
ATOM 874 O O . GLY A 1 121 ? 2.990 -5.042 -11.979 1.00 98.31 121 GLY A O 1
ATOM 875 N N . LEU A 1 122 ? 2.106 -6.359 -10.385 1.00 98.62 122 LEU A N 1
ATOM 876 C CA . LEU A 1 122 ? 3.288 -7.154 -10.069 1.00 98.62 122 LEU A CA 1
ATOM 877 C C . LEU A 1 122 ? 2.958 -8.644 -10.195 1.00 98.62 122 LEU A C 1
ATOM 879 O O . LEU A 1 122 ? 1.854 -9.083 -9.875 1.00 98.62 122 LEU A O 1
ATOM 883 N N . THR A 1 123 ? 3.924 -9.454 -10.608 1.00 98.56 123 THR A N 1
ATOM 884 C CA . THR A 1 123 ? 3.838 -10.914 -10.531 1.00 98.56 123 THR A CA 1
ATOM 885 C C . THR A 1 123 ? 5.060 -11.458 -9.807 1.00 98.56 123 THR A C 1
ATOM 887 O O . THR A 1 123 ? 6.206 -11.188 -10.161 1.00 98.56 123 THR A O 1
ATOM 890 N N . LEU A 1 124 ? 4.794 -12.239 -8.765 1.00 98.25 124 LEU A N 1
ATOM 891 C CA . LEU A 1 124 ? 5.795 -12.953 -7.995 1.00 98.25 124 LEU A CA 1
ATOM 892 C C . LEU A 1 124 ? 5.835 -14.401 -8.459 1.00 98.25 124 LEU A C 1
ATOM 894 O O . LEU A 1 124 ? 4.831 -15.110 -8.390 1.00 98.25 124 LEU A O 1
ATOM 898 N N . THR A 1 125 ? 7.006 -14.859 -8.883 1.00 97.88 125 THR A N 1
ATOM 899 C CA . THR A 1 125 ? 7.252 -16.260 -9.241 1.00 97.88 125 THR A CA 1
ATOM 900 C C . THR A 1 125 ? 8.305 -16.864 -8.322 1.00 97.88 125 THR A C 1
ATOM 902 O O . THR A 1 125 ? 9.086 -16.158 -7.681 1.00 97.88 125 THR A O 1
ATOM 905 N N . ARG A 1 126 ? 8.325 -18.196 -8.225 1.00 96.62 126 ARG A N 1
ATOM 906 C CA . ARG A 1 126 ? 9.398 -18.938 -7.559 1.00 96.62 126 ARG A CA 1
ATOM 907 C C . ARG A 1 126 ? 10.235 -19.627 -8.629 1.00 96.62 126 ARG A C 1
ATOM 909 O O . ARG A 1 126 ? 9.714 -20.472 -9.348 1.00 96.62 126 ARG A O 1
ATOM 916 N N . GLN A 1 127 ? 11.515 -19.278 -8.716 1.00 93.94 127 GLN A N 1
ATOM 917 C CA . GLN A 1 127 ? 12.484 -19.944 -9.583 1.00 93.94 127 GLN A CA 1
ATOM 918 C C . GLN A 1 127 ? 13.532 -20.614 -8.692 1.00 93.94 127 GLN A C 1
ATOM 920 O O . GLN A 1 127 ? 14.247 -19.943 -7.944 1.00 93.94 127 GLN A O 1
ATOM 925 N N . ALA A 1 128 ? 13.575 -21.950 -8.726 1.00 88.75 128 ALA A N 1
ATOM 926 C CA . ALA A 1 128 ? 14.256 -22.758 -7.712 1.00 88.75 128 ALA A CA 1
ATOM 927 C C . ALA A 1 128 ? 13.874 -22.290 -6.286 1.00 88.75 128 ALA A C 1
ATOM 929 O O . ALA A 1 128 ? 12.690 -22.222 -5.951 1.00 88.75 128 ALA A O 1
ATOM 930 N N . ASN A 1 129 ? 14.852 -21.915 -5.458 1.00 88.12 129 ASN A N 1
ATOM 931 C CA . ASN A 1 129 ? 14.623 -21.473 -4.079 1.00 88.12 129 ASN A CA 1
ATOM 932 C C . ASN A 1 129 ? 14.486 -19.947 -3.914 1.00 88.12 129 ASN A C 1
ATOM 934 O O . ASN A 1 129 ? 14.336 -19.470 -2.789 1.00 88.12 129 ASN A O 1
ATOM 938 N N . GLN A 1 130 ? 14.481 -19.175 -5.005 1.00 94.44 130 GLN A N 1
ATOM 939 C CA . GLN A 1 130 ? 14.414 -17.712 -4.979 1.00 94.44 130 GLN A CA 1
ATOM 940 C C . GLN A 1 130 ? 13.052 -17.198 -5.473 1.00 94.44 130 GLN A C 1
ATOM 942 O O . GLN A 1 130 ? 12.478 -17.729 -6.426 1.00 94.44 130 GLN A O 1
ATOM 947 N N . LEU A 1 131 ? 12.528 -16.151 -4.826 1.00 96.94 131 LEU A N 1
ATOM 948 C CA . LEU A 1 131 ? 11.412 -15.379 -5.375 1.00 96.94 131 LEU A CA 1
ATOM 949 C C . LEU A 1 131 ? 11.940 -14.402 -6.426 1.00 96.94 131 LEU A C 1
ATOM 951 O O . LEU A 1 131 ? 12.951 -13.737 -6.199 1.00 96.94 131 LEU A O 1
ATOM 955 N N . ARG A 1 132 ? 11.240 -14.284 -7.550 1.00 98.06 132 ARG A N 1
ATOM 956 C CA . ARG A 1 132 ? 11.470 -13.245 -8.555 1.00 98.06 132 ARG A CA 1
ATOM 957 C C . ARG A 1 132 ? 10.260 -12.333 -8.642 1.00 98.06 132 ARG A C 1
ATOM 959 O O . ARG A 1 132 ? 9.125 -12.798 -8.552 1.00 98.06 132 ARG A O 1
ATOM 966 N N . LEU A 1 133 ? 10.535 -11.051 -8.830 1.00 98.50 133 LEU A N 1
ATOM 967 C CA . LEU A 1 133 ? 9.558 -10.012 -9.093 1.00 98.50 133 LEU A CA 1
ATOM 968 C C . LEU A 1 133 ? 9.614 -9.655 -10.575 1.00 98.50 133 LEU A C 1
ATOM 970 O O . LEU A 1 133 ? 10.680 -9.310 -11.087 1.00 98.50 133 LEU A O 1
ATOM 974 N N . THR A 1 134 ? 8.465 -9.701 -11.235 1.00 98.56 134 THR A N 1
ATOM 975 C CA . THR A 1 134 ? 8.209 -8.923 -12.445 1.00 98.56 134 THR A CA 1
ATOM 976 C C . THR A 1 134 ? 7.129 -7.886 -12.160 1.00 98.56 134 THR A C 1
ATOM 978 O O . THR A 1 134 ? 6.277 -8.090 -11.29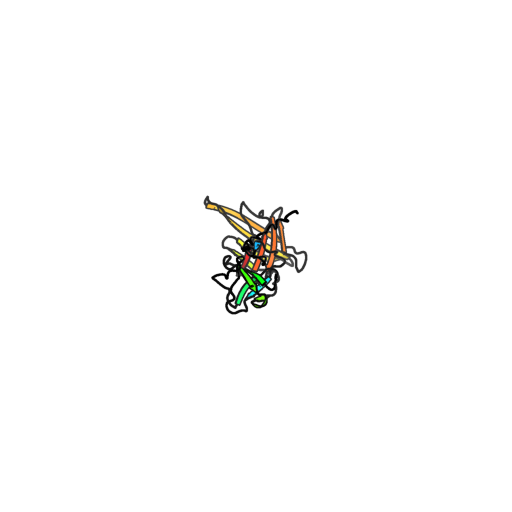5 1.00 98.56 134 THR A O 1
ATOM 981 N N . GLY A 1 135 ? 7.153 -6.757 -12.859 1.00 98.31 135 GLY A N 1
ATOM 982 C CA . GLY A 1 135 ? 6.172 -5.698 -12.655 1.00 98.31 135 GLY A CA 1
ATOM 983 C C . GLY A 1 135 ? 6.145 -4.682 -13.781 1.00 98.31 135 GLY A C 1
ATOM 984 O O . GLY A 1 135 ? 7.148 -4.488 -14.466 1.00 98.31 135 GLY A O 1
ATOM 985 N N . MET A 1 136 ? 4.998 -4.031 -13.941 1.00 98.38 136 MET A N 1
ATOM 986 C CA . MET A 1 136 ? 4.799 -2.891 -14.831 1.00 98.38 136 MET A CA 1
ATOM 987 C C . MET A 1 136 ? 4.026 -1.806 -14.077 1.00 98.38 136 MET A C 1
ATOM 989 O O . MET A 1 136 ? 3.068 -2.115 -13.363 1.00 98.38 136 MET A O 1
ATOM 993 N N . ALA A 1 137 ? 4.447 -0.555 -14.239 1.00 98.44 137 ALA A N 1
ATOM 994 C CA . ALA A 1 137 ? 3.733 0.623 -13.763 1.00 98.44 137 ALA A CA 1
ATOM 995 C C . ALA A 1 137 ? 3.669 1.669 -14.881 1.00 98.44 137 ALA A C 1
ATOM 997 O O . ALA A 1 137 ? 4.646 1.875 -15.603 1.00 98.44 137 ALA A O 1
ATOM 998 N N . LEU A 1 138 ? 2.514 2.315 -15.020 1.00 97.88 138 LEU A N 1
ATOM 999 C CA . LEU A 1 138 ? 2.204 3.289 -16.061 1.00 97.88 138 LEU A CA 1
ATOM 1000 C C . LEU A 1 138 ? 1.778 4.621 -15.433 1.00 97.88 138 LEU A C 1
ATOM 1002 O O . LEU A 1 138 ? 1.089 4.647 -14.413 1.00 97.88 138 LEU A O 1
ATOM 1006 N N . PHE A 1 139 ? 2.148 5.729 -16.069 1.00 97.12 139 PHE A N 1
ATOM 1007 C CA . PHE A 1 139 ? 1.691 7.070 -15.716 1.00 97.12 139 PHE A CA 1
ATOM 1008 C C . PHE A 1 139 ? 1.255 7.825 -16.987 1.00 97.12 139 PHE A C 1
ATOM 1010 O O . PHE A 1 139 ? 2.106 8.127 -17.831 1.00 97.12 139 PHE A O 1
ATOM 1017 N N . PRO A 1 140 ? -0.046 8.122 -17.172 1.00 95.38 140 PRO A N 1
ATOM 1018 C CA . PRO A 1 140 ? -0.524 8.887 -18.321 1.00 95.38 140 PRO A CA 1
ATOM 1019 C C . PRO A 1 140 ? -0.124 10.363 -18.199 1.00 95.38 140 PRO A C 1
ATOM 1021 O O . PRO A 1 140 ? -0.199 10.955 -17.123 1.00 95.38 140 PRO A O 1
ATOM 1024 N N . THR A 1 141 ? 0.282 10.982 -19.306 1.00 94.25 141 THR A N 1
ATOM 1025 C CA . THR A 1 141 ? 0.653 12.403 -19.353 1.00 94.25 141 THR A CA 1
ATOM 1026 C C . THR A 1 141 ? -0.463 13.251 -19.963 1.00 94.25 141 THR A C 1
ATOM 1028 O O . THR A 1 141 ? -1.306 12.761 -20.714 1.00 94.25 141 THR A O 1
ATOM 1031 N N . ALA A 1 142 ? -0.449 14.560 -19.688 1.00 92.12 142 ALA A N 1
ATOM 1032 C CA . ALA A 1 142 ? -1.438 15.501 -20.223 1.00 92.12 142 ALA A CA 1
ATOM 1033 C C . ALA A 1 142 ? -1.467 15.574 -21.767 1.00 92.12 142 ALA A C 1
ATOM 1035 O O . ALA A 1 142 ? -2.463 16.010 -22.336 1.00 92.12 142 ALA A O 1
ATOM 1036 N N . GLY A 1 143 ? -0.396 15.139 -22.444 1.00 91.00 143 GLY A N 1
ATOM 1037 C CA . GLY A 1 143 ? -0.315 15.067 -23.908 1.00 91.00 143 GLY A CA 1
ATOM 1038 C C . GLY A 1 143 ? -0.829 13.757 -24.520 1.00 91.00 143 GLY A C 1
ATOM 1039 O O . GLY A 1 143 ? -0.686 13.570 -25.722 1.00 91.00 143 GLY A O 1
ATOM 1040 N N . GLY A 1 144 ? -1.372 12.830 -23.721 1.00 91.62 144 GLY A N 1
ATOM 1041 C CA . GLY A 1 144 ? -1.858 11.523 -24.190 1.00 91.62 144 GLY A CA 1
ATOM 1042 C C . GLY A 1 144 ? -0.783 10.435 -24.326 1.00 91.62 144 GLY A C 1
ATOM 1043 O O . GLY A 1 144 ? -1.115 9.286 -24.606 1.00 91.62 144 GLY A O 1
ATOM 1044 N N . SER A 1 145 ? 0.491 10.760 -24.088 1.00 94.38 145 SER A N 1
ATOM 1045 C CA . SER A 1 145 ? 1.571 9.770 -23.964 1.00 94.38 145 SER A CA 1
ATOM 1046 C C . SER A 1 145 ? 1.522 9.058 -22.607 1.00 94.38 145 SER A C 1
ATOM 1048 O O . SER A 1 145 ? 0.886 9.528 -21.664 1.00 94.38 145 SER A O 1
ATOM 1050 N N . VAL A 1 146 ? 2.255 7.951 -22.471 1.00 96.56 146 VAL A N 1
ATOM 1051 C CA . VAL A 1 146 ? 2.370 7.193 -21.216 1.00 96.56 146 VAL A CA 1
ATOM 1052 C C . VAL A 1 146 ? 3.842 7.014 -20.858 1.00 96.56 146 VAL A C 1
ATOM 1054 O O . VAL A 1 146 ? 4.619 6.507 -21.665 1.00 96.56 146 VAL A O 1
ATOM 1057 N N . ASN A 1 147 ? 4.216 7.396 -19.638 1.00 97.56 147 ASN A N 1
ATOM 1058 C CA . ASN A 1 147 ? 5.494 7.011 -19.048 1.00 97.56 147 ASN A CA 1
ATOM 1059 C C . ASN A 1 147 ? 5.347 5.605 -18.454 1.00 97.56 147 ASN A C 1
ATOM 1061 O O . ASN A 1 147 ? 4.330 5.304 -17.829 1.00 97.56 147 ASN A O 1
ATOM 1065 N N . ALA A 1 148 ? 6.353 4.751 -18.633 1.00 97.56 148 ALA A N 1
ATOM 1066 C CA . ALA A 1 148 ? 6.333 3.372 -18.154 1.00 97.56 148 ALA A CA 1
ATOM 1067 C C . ALA A 1 148 ? 7.559 3.050 -17.291 1.00 97.56 148 ALA A C 1
ATOM 1069 O O . ALA A 1 148 ? 8.619 3.666 -17.424 1.00 97.56 148 ALA A O 1
ATOM 1070 N N . GLY A 1 149 ? 7.403 2.061 -16.419 1.00 97.81 149 GLY A N 1
ATOM 1071 C CA . GLY A 1 149 ? 8.450 1.474 -15.593 1.00 97.81 149 GLY A CA 1
ATOM 1072 C C . GLY A 1 149 ? 8.273 -0.035 -15.527 1.00 97.81 149 GLY A C 1
ATOM 1073 O O . GLY A 1 149 ? 7.152 -0.541 -15.635 1.00 97.81 149 GLY A O 1
ATOM 1074 N N . HIS A 1 150 ? 9.382 -0.751 -15.366 1.00 97.81 150 HIS A N 1
ATOM 1075 C CA . HIS A 1 150 ? 9.413 -2.209 -15.369 1.00 97.81 150 HIS A CA 1
ATOM 1076 C C . HIS A 1 150 ? 10.329 -2.720 -14.263 1.00 97.81 150 HIS A C 1
ATOM 1078 O O . HIS A 1 150 ? 11.434 -2.215 -14.088 1.00 97.81 150 HIS A O 1
ATOM 1084 N N . LEU A 1 151 ? 9.890 -3.767 -13.568 1.00 98.44 151 LEU A N 1
ATOM 1085 C CA . LEU A 1 151 ? 10.719 -4.534 -12.639 1.00 98.44 151 LEU A CA 1
ATOM 1086 C C . LEU A 1 151 ? 10.916 -5.933 -13.229 1.00 98.44 151 LEU A C 1
ATOM 1088 O O . LEU A 1 151 ? 9.949 -6.535 -13.701 1.00 98.44 151 LEU A O 1
ATOM 1092 N N . ASN A 1 152 ? 12.136 -6.471 -13.201 1.00 97.94 152 ASN A N 1
ATOM 1093 C CA . ASN A 1 152 ? 12.409 -7.871 -13.550 1.00 97.94 152 ASN A CA 1
ATOM 1094 C C . ASN A 1 152 ? 13.687 -8.364 -12.866 1.00 97.94 152 ASN A C 1
ATOM 1096 O O . ASN A 1 152 ? 14.789 -8.215 -13.387 1.00 97.94 152 ASN A O 1
ATOM 1100 N N . GLY A 1 153 ? 13.547 -9.016 -11.716 1.00 97.56 153 GLY A N 1
ATOM 1101 C CA . GLY A 1 153 ? 14.718 -9.373 -10.927 1.00 97.56 153 GLY A CA 1
ATOM 1102 C C . GLY A 1 153 ? 14.441 -10.298 -9.749 1.00 97.56 153 GLY A C 1
ATOM 1103 O O . GLY A 1 153 ? 13.289 -10.602 -9.427 1.00 97.56 153 GLY A O 1
ATOM 1104 N N . PRO A 1 154 ? 15.507 -10.798 -9.109 1.00 97.69 154 PRO A N 1
ATOM 1105 C CA . PRO A 1 154 ? 15.404 -11.578 -7.888 1.00 97.69 154 PRO A CA 1
ATOM 1106 C C . PRO A 1 154 ? 15.024 -10.693 -6.697 1.00 97.69 154 PRO A C 1
ATOM 1108 O O . PRO A 1 154 ? 15.543 -9.591 -6.540 1.00 97.69 154 PRO A O 1
ATOM 1111 N N . LEU A 1 155 ? 14.192 -11.219 -5.800 1.00 97.88 155 LEU A N 1
ATOM 1112 C CA . LEU A 1 155 ? 13.985 -10.641 -4.477 1.00 97.88 155 LEU A CA 1
ATOM 1113 C C . LEU A 1 155 ? 14.974 -11.234 -3.469 1.00 97.88 155 LEU A C 1
ATOM 1115 O O . LEU A 1 155 ? 15.243 -12.441 -3.456 1.00 97.88 155 LEU A O 1
ATOM 1119 N N . ARG A 1 156 ? 15.489 -10.378 -2.587 1.00 96.25 156 ARG A N 1
ATOM 1120 C CA . ARG A 1 156 ? 16.384 -10.733 -1.473 1.00 96.25 156 ARG A CA 1
ATOM 1121 C C . ARG A 1 156 ? 15.751 -10.347 -0.139 1.00 96.25 156 ARG A C 1
ATOM 1123 O O . ARG A 1 156 ? 14.855 -9.513 -0.103 1.00 96.25 156 ARG A O 1
ATOM 1130 N N . ARG A 1 157 ? 16.194 -10.949 0.965 1.00 94.56 157 ARG A N 1
ATOM 1131 C CA . ARG A 1 157 ? 15.654 -10.673 2.305 1.00 94.56 157 ARG A CA 1
ATOM 1132 C C . ARG A 1 157 ? 16.688 -10.987 3.378 1.00 94.56 157 ARG A C 1
ATOM 1134 O O . ARG A 1 157 ? 17.246 -12.077 3.369 1.00 94.56 157 ARG A O 1
ATOM 1141 N N . ALA A 1 158 ? 16.923 -10.050 4.294 1.00 88.88 158 ALA A N 1
ATOM 1142 C CA . ALA A 1 158 ? 17.950 -10.186 5.334 1.00 88.88 158 ALA A CA 1
ATOM 1143 C C . ALA A 1 158 ? 17.499 -10.992 6.572 1.00 88.88 158 ALA A C 1
ATOM 1145 O O . ALA A 1 158 ? 18.330 -11.426 7.360 1.00 88.88 158 ALA A O 1
ATOM 1146 N N . GLY A 1 159 ? 16.191 -11.202 6.758 1.00 85.69 159 GLY A N 1
ATOM 1147 C CA . GLY A 1 159 ? 15.640 -11.937 7.899 1.00 85.69 159 GLY A CA 1
ATOM 1148 C C . GLY A 1 159 ? 14.112 -11.999 7.875 1.00 85.69 159 GLY A C 1
ATOM 1149 O O . GLY A 1 159 ? 13.465 -11.322 7.076 1.00 85.69 159 GLY A O 1
ATOM 1150 N N . THR A 1 160 ? 13.510 -12.805 8.752 1.00 82.94 160 THR A N 1
ATOM 1151 C CA . THR A 1 160 ? 12.061 -13.106 8.745 1.00 82.94 160 THR A CA 1
ATOM 1152 C C . THR A 1 160 ? 11.143 -11.911 9.025 1.00 82.94 160 THR A C 1
ATOM 1154 O O . THR A 1 160 ? 9.970 -11.977 8.653 1.00 82.94 160 THR A O 1
ATOM 1157 N N . ALA A 1 161 ? 11.665 -10.822 9.597 1.00 82.75 161 ALA A N 1
ATOM 1158 C CA . ALA A 1 161 ? 10.948 -9.565 9.838 1.00 82.75 161 ALA A CA 1
ATOM 1159 C C . ALA A 1 161 ? 11.278 -8.435 8.834 1.00 82.75 161 ALA A C 1
ATOM 1161 O O . ALA A 1 161 ? 10.517 -7.481 8.728 1.00 82.75 161 ALA A O 1
ATOM 1162 N N . ALA A 1 162 ? 12.374 -8.534 8.073 1.00 89.81 162 ALA A N 1
ATOM 1163 C CA . ALA A 1 162 ? 12.791 -7.495 7.121 1.00 89.81 162 ALA A CA 1
ATOM 1164 C C . ALA A 1 162 ? 11.878 -7.454 5.872 1.00 89.81 162 ALA A C 1
ATOM 1166 O O . ALA A 1 162 ? 11.272 -8.479 5.549 1.00 89.81 162 ALA A O 1
ATOM 1167 N N . PRO A 1 163 ? 11.786 -6.348 5.114 1.00 94.00 163 PRO A N 1
ATOM 1168 C CA . PRO A 1 163 ? 11.163 -6.375 3.788 1.00 94.00 163 PRO A CA 1
ATOM 1169 C C . PRO A 1 163 ? 11.866 -7.353 2.838 1.00 94.00 163 PRO A C 1
ATOM 1171 O O . PRO A 1 163 ? 13.033 -7.713 3.023 1.00 94.00 163 PRO A O 1
ATOM 1174 N N . TRP A 1 164 ? 11.156 -7.763 1.790 1.00 96.69 164 TRP A N 1
ATOM 1175 C CA . TRP A 1 164 ? 11.804 -8.266 0.581 1.00 96.69 164 TRP A CA 1
ATOM 1176 C C . TRP A 1 164 ? 12.307 -7.079 -0.236 1.00 96.69 164 TRP A C 1
ATOM 1178 O O . TRP A 1 164 ? 11.598 -6.092 -0.380 1.00 96.69 164 TRP A O 1
ATOM 1188 N N . LEU A 1 165 ? 13.519 -7.175 -0.765 1.00 97.81 165 LEU A N 1
ATOM 1189 C CA . LEU A 1 165 ? 14.194 -6.106 -1.488 1.00 97.81 165 LEU A CA 1
ATOM 1190 C C . LEU A 1 165 ? 14.400 -6.501 -2.950 1.00 97.81 165 LEU A C 1
ATOM 1192 O O . LEU A 1 165 ? 14.943 -7.573 -3.238 1.00 97.81 165 LEU A O 1
ATOM 1196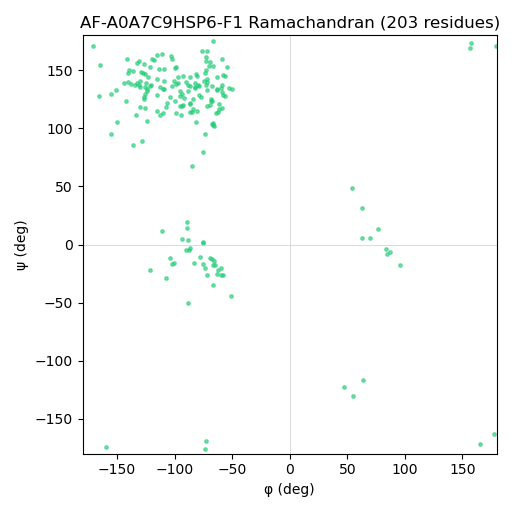 N N . TYR A 1 166 ? 13.985 -5.607 -3.839 1.00 98.38 166 TYR A N 1
ATOM 1197 C CA . TYR A 1 166 ? 14.363 -5.523 -5.243 1.00 98.38 166 TYR A CA 1
ATOM 1198 C C . TYR A 1 166 ? 15.421 -4.425 -5.403 1.00 98.38 166 TYR A C 1
ATOM 1200 O O . TYR A 1 166 ? 15.301 -3.366 -4.784 1.00 98.38 166 TYR A O 1
ATOM 1208 N N . ALA A 1 167 ? 16.421 -4.657 -6.250 1.00 97.81 167 ALA A N 1
ATOM 1209 C CA . ALA A 1 167 ? 17.385 -3.641 -6.660 1.00 97.81 167 ALA A CA 1
ATOM 1210 C C . ALA A 1 167 ? 17.902 -3.940 -8.074 1.00 97.81 167 ALA A C 1
ATOM 1212 O O . ALA A 1 167 ? 18.292 -5.078 -8.351 1.00 97.81 167 ALA A O 1
ATOM 1213 N N . ASP A 1 168 ? 17.920 -2.920 -8.928 1.00 97.25 168 ASP A N 1
ATOM 1214 C CA . ASP A 1 168 ? 18.497 -2.922 -10.272 1.00 97.25 168 ASP A CA 1
ATOM 1215 C C . ASP A 1 168 ? 18.987 -1.501 -10.608 1.00 97.25 168 ASP A C 1
ATOM 1217 O O . ASP A 1 168 ? 18.187 -0.583 -10.800 1.00 97.25 168 ASP A O 1
ATOM 1221 N N . GLY A 1 169 ? 20.307 -1.291 -10.580 1.00 95.81 169 GLY A N 1
ATOM 1222 C CA . GLY A 1 169 ? 20.898 0.051 -10.607 1.00 95.81 169 GLY A CA 1
ATOM 1223 C C . GLY A 1 169 ? 20.344 0.946 -9.490 1.00 95.81 169 GLY A C 1
ATOM 1224 O O . GLY A 1 169 ? 20.272 0.529 -8.333 1.00 95.81 169 GLY A O 1
ATOM 1225 N N . ASP A 1 170 ? 19.918 2.156 -9.856 1.00 95.69 170 ASP A N 1
ATOM 1226 C CA . ASP A 1 170 ? 19.285 3.117 -8.943 1.00 95.69 170 ASP A CA 1
ATOM 1227 C C . ASP A 1 170 ? 17.809 2.796 -8.641 1.00 95.69 170 ASP A C 1
ATOM 1229 O O . ASP A 1 170 ? 17.221 3.415 -7.752 1.00 95.69 170 ASP A O 1
ATOM 1233 N N . CYS A 1 171 ? 17.179 1.857 -9.358 1.00 97.56 171 CYS A N 1
ATOM 1234 C CA . CYS A 1 171 ? 15.819 1.409 -9.064 1.00 97.56 171 CYS A CA 1
ATOM 1235 C C . CYS A 1 171 ? 15.841 0.399 -7.914 1.00 97.56 171 CYS A C 1
ATOM 1237 O O . CYS A 1 171 ? 16.337 -0.722 -8.042 1.00 97.56 171 CYS A O 1
ATOM 1239 N N . THR A 1 172 ? 15.242 0.772 -6.788 1.00 98.06 172 THR A N 1
ATOM 1240 C CA . THR A 1 172 ? 15.069 -0.110 -5.633 1.00 98.06 172 THR A CA 1
ATOM 1241 C C . THR A 1 172 ? 13.613 -0.129 -5.198 1.00 98.06 172 THR A C 1
ATOM 1243 O O . THR A 1 172 ? 12.898 0.863 -5.328 1.00 98.06 172 THR A O 1
ATOM 1246 N N . ALA A 1 173 ? 13.164 -1.271 -4.679 1.00 97.94 173 ALA A N 1
ATOM 1247 C CA . ALA A 1 173 ? 11.853 -1.381 -4.055 1.00 97.94 173 ALA A CA 1
ATOM 1248 C C . ALA A 1 173 ? 11.894 -2.329 -2.856 1.00 97.94 173 ALA A C 1
ATOM 1250 O O . ALA A 1 173 ? 12.511 -3.395 -2.899 1.00 97.94 173 ALA A O 1
ATOM 1251 N N . ALA A 1 174 ? 11.204 -1.946 -1.789 1.00 97.00 174 ALA A N 1
ATOM 1252 C CA . ALA A 1 174 ? 11.001 -2.740 -0.593 1.00 97.00 174 ALA A CA 1
ATOM 1253 C C . ALA A 1 174 ? 9.539 -3.200 -0.522 1.00 97.00 174 ALA A C 1
ATOM 1255 O O . ALA A 1 174 ? 8.615 -2.431 -0.778 1.00 97.00 174 ALA A O 1
ATOM 1256 N N . LEU A 1 175 ? 9.339 -4.482 -0.221 1.00 96.75 175 LEU A N 1
ATOM 1257 C CA . LEU A 1 175 ? 8.056 -5.169 -0.284 1.00 96.75 175 LEU A CA 1
ATOM 1258 C C . LEU A 1 175 ? 7.746 -5.833 1.065 1.00 96.75 175 LEU A C 1
ATOM 1260 O O . LEU A 1 175 ? 8.443 -6.759 1.501 1.00 96.75 175 LEU A O 1
ATOM 1264 N N . TRP A 1 176 ? 6.664 -5.394 1.701 1.00 94.00 176 TRP A N 1
ATOM 1265 C CA . TRP A 1 176 ? 6.142 -5.917 2.960 1.00 94.00 176 TRP A CA 1
ATOM 1266 C C . TRP A 1 176 ? 4.825 -6.663 2.703 1.00 94.00 176 TRP A C 1
ATOM 1268 O O . TRP A 1 176 ? 3.826 -6.035 2.346 1.00 94.00 176 TRP A O 1
ATOM 1278 N N . PRO A 1 177 ? 4.765 -7.995 2.889 1.00 93.12 177 PRO A N 1
ATOM 1279 C CA . PRO A 1 177 ? 3.482 -8.680 2.970 1.00 93.12 177 PRO A CA 1
ATOM 1280 C C . PRO A 1 177 ? 2.781 -8.251 4.265 1.00 93.12 177 PRO A C 1
ATOM 1282 O O . PRO A 1 177 ? 3.334 -8.406 5.352 1.00 93.12 177 PRO A O 1
ATOM 1285 N N . VAL A 1 178 ? 1.563 -7.721 4.165 1.00 90.50 178 VAL A N 1
ATOM 1286 C CA . VAL A 1 178 ? 0.764 -7.254 5.307 1.00 90.50 178 VAL A CA 1
ATOM 1287 C C . VAL A 1 178 ? -0.613 -7.908 5.214 1.00 90.50 178 VAL A C 1
ATOM 1289 O O . VAL A 1 178 ? -1.536 -7.407 4.578 1.00 90.50 178 VAL A O 1
ATOM 1292 N N . GLY A 1 179 ? -0.743 -9.094 5.813 1.00 88.50 179 GLY A N 1
ATOM 1293 C CA . GLY A 1 179 ? -1.969 -9.898 5.743 1.00 88.50 179 GLY A CA 1
ATOM 1294 C C . GLY A 1 179 ? -2.277 -10.353 4.315 1.00 88.50 179 GLY A C 1
ATOM 1295 O O . GLY A 1 179 ? -1.511 -11.120 3.737 1.00 88.50 179 GLY A O 1
ATOM 1296 N N . THR A 1 180 ? -3.402 -9.894 3.760 1.00 90.25 180 THR A N 1
ATOM 1297 C CA . THR A 1 180 ? -3.836 -10.171 2.376 1.00 90.25 180 THR A CA 1
ATOM 1298 C C . THR A 1 180 ? -3.288 -9.186 1.341 1.00 90.25 180 THR A C 1
ATOM 1300 O O . THR A 1 180 ? -3.533 -9.365 0.148 1.00 90.25 180 THR A O 1
ATOM 1303 N N . TRP A 1 181 ? -2.573 -8.148 1.777 1.00 93.25 181 TRP A N 1
ATOM 1304 C CA . TRP A 1 181 ? -2.011 -7.116 0.910 1.00 93.25 181 TRP A CA 1
ATOM 1305 C C . TRP A 1 181 ? -0.488 -7.196 0.842 1.00 93.25 181 TRP A C 1
ATOM 1307 O O . TRP A 1 181 ? 0.171 -7.811 1.684 1.00 93.25 181 TRP A O 1
ATOM 1317 N N . LEU A 1 182 ? 0.063 -6.533 -0.164 1.00 94.81 182 LEU A N 1
ATOM 1318 C CA . LEU A 1 182 ? 1.488 -6.345 -0.366 1.00 94.81 182 LEU A CA 1
ATOM 1319 C C . LEU A 1 182 ? 1.755 -4.845 -0.455 1.00 94.81 182 LEU A C 1
ATOM 1321 O O . LEU A 1 182 ? 1.404 -4.209 -1.445 1.00 94.81 182 LEU A O 1
ATOM 1325 N N . LEU A 1 183 ? 2.334 -4.280 0.599 1.00 94.12 183 LEU A N 1
ATOM 1326 C CA . LEU A 1 183 ? 2.819 -2.908 0.589 1.00 94.12 183 LEU A CA 1
ATOM 1327 C C . LEU A 1 183 ? 4.168 -2.878 -0.131 1.00 94.12 183 LEU A C 1
ATOM 1329 O O . LEU A 1 183 ? 5.070 -3.645 0.205 1.00 94.12 183 LEU A O 1
ATOM 1333 N N . VAL A 1 184 ? 4.298 -1.990 -1.104 1.00 96.25 184 VAL A N 1
ATOM 1334 C CA . VAL A 1 184 ? 5.527 -1.719 -1.844 1.00 96.25 184 VAL A CA 1
ATOM 1335 C C . VAL A 1 184 ? 5.888 -0.255 -1.642 1.00 96.25 184 VAL A C 1
ATOM 1337 O O . VAL A 1 184 ? 5.011 0.603 -1.708 1.00 96.25 184 VAL A O 1
ATOM 1340 N N . LEU A 1 185 ? 7.167 0.027 -1.411 1.00 95.75 185 LEU A N 1
ATOM 1341 C CA . LEU A 1 185 ? 7.749 1.366 -1.497 1.00 95.75 185 LEU A CA 1
ATOM 1342 C C . LEU A 1 185 ? 8.942 1.296 -2.448 1.00 95.75 185 LEU A C 1
ATOM 1344 O O . LEU A 1 185 ? 9.792 0.420 -2.289 1.00 95.75 185 LEU A O 1
ATOM 1348 N N . ASP A 1 186 ? 8.998 2.186 -3.429 1.00 96.69 186 ASP A N 1
ATOM 1349 C CA . ASP A 1 186 ? 10.074 2.286 -4.415 1.00 96.69 186 ASP A CA 1
ATOM 1350 C C . ASP A 1 186 ? 10.840 3.608 -4.301 1.00 96.69 186 ASP A C 1
ATOM 1352 O O . ASP A 1 186 ? 10.379 4.568 -3.690 1.00 96.69 186 ASP A O 1
ATOM 1356 N N . SER A 1 187 ? 12.031 3.666 -4.894 1.00 96.31 187 SER A N 1
ATOM 1357 C CA . SER A 1 187 ? 12.884 4.863 -4.888 1.00 96.31 187 SER A CA 1
ATOM 1358 C C . SER A 1 187 ? 12.421 5.983 -5.834 1.00 96.31 187 SER A C 1
ATOM 1360 O O . SER A 1 187 ? 13.115 6.986 -5.965 1.00 96.31 187 SER A O 1
ATOM 1362 N N . GLY A 1 188 ? 11.290 5.822 -6.534 1.00 95.62 188 GLY A N 1
ATOM 1363 C CA . GLY A 1 188 ? 10.807 6.767 -7.555 1.00 95.62 188 GLY A CA 1
ATOM 1364 C C . GLY A 1 188 ? 11.646 6.809 -8.844 1.00 95.62 188 GLY A C 1
ATOM 1365 O O . GLY A 1 188 ? 11.392 7.628 -9.721 1.00 95.62 188 GLY A O 1
ATOM 1366 N N . THR A 1 189 ? 12.639 5.925 -8.970 1.00 96.31 189 THR A N 1
ATOM 1367 C CA . THR A 1 189 ? 13.603 5.828 -10.086 1.00 96.31 189 THR A CA 1
ATOM 1368 C C . THR A 1 189 ? 13.404 4.570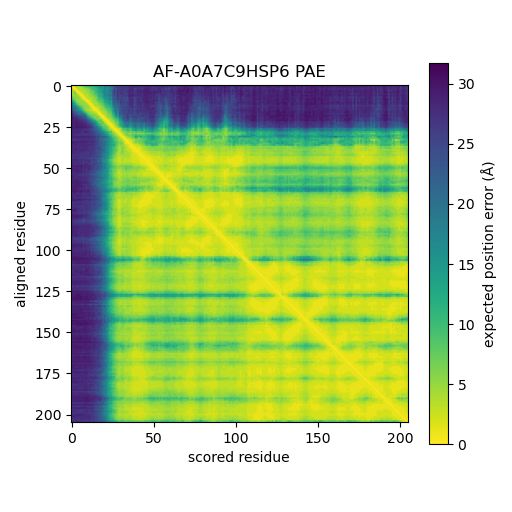 -10.942 1.00 96.31 189 THR A C 1
ATOM 1370 O O . THR A 1 189 ? 14.240 4.230 -11.773 1.00 96.31 189 THR A O 1
ATOM 1373 N N . CYS A 1 190 ? 12.287 3.860 -10.758 1.00 96.06 190 CYS A N 1
ATOM 1374 C CA . CYS A 1 190 ? 11.994 2.572 -11.400 1.00 96.06 190 CYS A CA 1
ATOM 1375 C C . CYS A 1 190 ? 11.273 2.674 -12.761 1.00 96.06 190 CYS A C 1
ATOM 1377 O O . CYS A 1 190 ? 10.657 1.712 -13.230 1.00 96.06 190 CYS A O 1
ATOM 1379 N N . GLY A 1 191 ? 11.331 3.837 -13.410 1.00 94.31 191 GLY A N 1
ATOM 1380 C CA . GLY A 1 191 ? 10.687 4.094 -14.694 1.00 94.31 191 GLY A CA 1
ATOM 1381 C C . GLY A 1 191 ? 10.864 5.535 -15.162 1.00 94.31 191 GLY A C 1
ATOM 1382 O O . GLY A 1 191 ? 11.726 6.262 -14.673 1.00 94.31 191 GLY A O 1
ATOM 1383 N N . GLY A 1 192 ? 10.034 5.944 -16.122 1.00 93.19 192 GLY A N 1
ATOM 1384 C CA . GLY A 1 192 ? 9.949 7.339 -16.557 1.00 93.19 192 GLY A CA 1
ATOM 1385 C C . GLY A 1 192 ? 9.385 8.286 -15.486 1.00 93.19 192 GLY A C 1
ATOM 1386 O O . GLY A 1 192 ? 8.924 7.865 -14.428 1.00 93.19 192 GLY A O 1
ATOM 1387 N N . LEU A 1 193 ? 9.378 9.587 -15.791 1.00 94.62 193 LEU A N 1
ATOM 1388 C CA . LEU A 1 193 ? 8.901 10.639 -14.886 1.00 94.62 193 LEU A CA 1
ATOM 1389 C C . LEU A 1 193 ? 7.502 10.328 -14.311 1.00 94.62 193 LEU A C 1
ATOM 1391 O O . LEU A 1 193 ? 6.586 9.976 -15.055 1.00 94.62 193 LEU A O 1
ATOM 1395 N N . ASN A 1 194 ? 7.340 10.501 -12.997 1.00 95.31 194 ASN A N 1
ATOM 1396 C CA . ASN A 1 194 ? 6.122 10.213 -12.219 1.00 95.31 194 ASN A CA 1
ATOM 1397 C C . ASN A 1 194 ? 5.666 8.739 -12.199 1.00 95.31 194 ASN A C 1
ATOM 1399 O O . ASN A 1 194 ? 4.613 8.441 -11.632 1.00 95.31 194 ASN A O 1
ATOM 1403 N N . VAL A 1 195 ? 6.426 7.800 -12.771 1.00 97.25 195 VAL A N 1
ATOM 1404 C CA . VAL A 1 195 ? 6.151 6.371 -12.593 1.00 97.25 195 VAL A CA 1
ATOM 1405 C C . VAL A 1 195 ? 6.634 5.945 -11.213 1.00 97.25 195 VAL A C 1
ATOM 1407 O O . VAL A 1 195 ? 7.792 6.146 -10.861 1.00 97.25 195 VAL A O 1
ATOM 1410 N N . SER A 1 196 ? 5.750 5.315 -10.446 1.00 97.00 196 SER A N 1
ATOM 1411 C CA . SER A 1 196 ? 6.086 4.731 -9.151 1.00 97.00 196 SER A CA 1
ATOM 1412 C C . SER A 1 196 ? 5.370 3.399 -8.962 1.00 97.00 196 SER A C 1
ATOM 1414 O O . SER A 1 196 ? 4.193 3.247 -9.312 1.00 97.00 196 SER A O 1
ATOM 1416 N N . PHE A 1 197 ? 6.089 2.445 -8.378 1.00 97.81 197 PHE A N 1
ATOM 1417 C CA . PHE A 1 197 ? 5.582 1.174 -7.866 1.00 97.81 197 PHE A CA 1
ATOM 1418 C C . PHE A 1 197 ? 5.147 1.249 -6.397 1.00 97.81 197 PHE A C 1
ATOM 1420 O O . PHE A 1 197 ? 4.601 0.278 -5.881 1.00 97.81 197 PHE A O 1
ATOM 1427 N N . SER A 1 198 ? 5.350 2.377 -5.711 1.00 95.88 198 SER A N 1
ATOM 1428 C CA . SER A 1 198 ? 4.880 2.563 -4.338 1.00 95.88 198 SER A CA 1
ATOM 1429 C C . SER A 1 198 ? 3.361 2.410 -4.255 1.00 95.88 198 SER A C 1
ATOM 1431 O O . SER A 1 198 ? 2.615 2.925 -5.093 1.00 95.88 198 SER A O 1
ATOM 1433 N N . GLY A 1 199 ? 2.876 1.670 -3.263 1.00 93.88 199 GLY A N 1
ATOM 1434 C CA . GLY A 1 199 ? 1.453 1.391 -3.137 1.00 93.88 199 GLY A CA 1
ATOM 1435 C C . GLY A 1 199 ? 1.107 0.139 -2.354 1.00 93.88 199 GLY A C 1
ATOM 1436 O O . GLY A 1 199 ? 1.942 -0.719 -2.077 1.00 93.88 199 GLY A O 1
ATOM 1437 N N . LEU A 1 200 ? -0.183 0.015 -2.058 1.00 93.75 200 LEU A N 1
ATOM 1438 C CA . LEU A 1 200 ? -0.761 -1.177 -1.463 1.00 93.75 200 LEU A CA 1
ATOM 1439 C C . LEU A 1 200 ? -1.421 -2.035 -2.547 1.00 93.75 200 LEU A C 1
ATOM 1441 O O . LEU A 1 200 ? -2.433 -1.648 -3.127 1.00 93.75 200 LEU A O 1
ATOM 1445 N N . TYR A 1 201 ? -0.863 -3.214 -2.795 1.00 95.75 201 TYR A N 1
ATOM 1446 C CA . TYR A 1 201 ? -1.356 -4.153 -3.793 1.00 95.75 201 TYR A CA 1
ATOM 1447 C C . TYR A 1 201 ? -2.255 -5.213 -3.145 1.00 95.75 201 TYR A C 1
ATOM 1449 O O . TYR A 1 201 ? -1.938 -5.761 -2.085 1.00 95.75 201 TYR A O 1
ATOM 1457 N N . ARG A 1 202 ? -3.357 -5.565 -3.809 1.00 94.56 202 ARG A N 1
ATOM 1458 C CA . ARG A 1 202 ? -4.174 -6.750 -3.499 1.00 94.56 202 ARG A CA 1
ATOM 1459 C C . ARG A 1 202 ? -3.708 -7.934 -4.342 1.00 94.56 202 ARG A C 1
ATOM 1461 O O . ARG A 1 202 ? -3.357 -7.758 -5.507 1.00 94.56 202 ARG A O 1
ATOM 1468 N N . ARG A 1 203 ? -3.750 -9.148 -3.794 1.00 94.81 203 ARG A N 1
ATOM 1469 C CA . ARG A 1 203 ? -3.572 -10.360 -4.605 1.00 94.81 203 ARG A CA 1
ATOM 1470 C C . ARG A 1 203 ? -4.814 -10.600 -5.467 1.00 94.81 203 ARG A C 1
ATOM 1472 O O . ARG A 1 203 ? -5.930 -10.479 -4.969 1.00 94.81 203 ARG A O 1
ATOM 1479 N N . VAL A 1 204 ? -4.615 -10.967 -6.732 1.00 95.69 204 VAL A N 1
ATOM 1480 C CA . VAL A 1 204 ? -5.696 -11.287 -7.685 1.00 95.69 204 VAL A CA 1
ATOM 1481 C C . VAL A 1 204 ? -5.613 -12.702 -8.263 1.00 95.69 204 VAL A C 1
ATOM 1483 O O . VAL A 1 204 ? -6.633 -13.224 -8.706 1.00 95.69 204 VAL A O 1
ATOM 1486 N N . ARG A 1 205 ? -4.427 -13.332 -8.248 1.00 90.19 205 ARG A N 1
ATOM 1487 C CA . ARG A 1 205 ? -4.172 -14.735 -8.640 1.00 90.19 205 ARG A CA 1
ATOM 1488 C C . ARG A 1 205 ? -3.045 -15.310 -7.778 1.00 90.19 205 ARG A C 1
ATOM 1490 O O . ARG A 1 205 ? -2.178 -14.520 -7.348 1.00 90.19 205 ARG A O 1
#

Secondary structure (DSSP, 8-state):
--PPPPPPPP--PPPPP---------SPPPPSSGGGS-TTT-EEEEE-SSSPPPBPTTSPBPSS---TT-EEEEEEEETTEEEEEETTEEEEEEEEEGGGEEEPPPPPP-SEEEEEETTEEEEEEEETTEEEEEEEEEEE-TTS-EEEEEEEEE-B-SSTTSPEEEEETTEEEEEEEETTEEEEEE-S-SBSTT----EEEEE--

pLDDT: mean 86.72, std 14.68, range [45.78, 98.62]

Mean predicted aligned error: 9.2 Å

Radius of gyration: 27.48 Å; Cα contacts (8 Å, |Δi|>4): 434; chains: 1; bounding box: 42×94×94 Å

Solvent-accessible surface area (backbone atoms only — not comparable to full-atom values): 11849 Å² total; per-residue (Å²): 142,84,86,84,83,87,82,87,84,83,86,84,84,78,83,85,82,84,78,83,74,78,80,76,81,83,65,91,65,53,68,81,52,76,82,81,47,63,74,90,51,49,38,25,29,31,31,66,34,85,58,47,56,25,30,36,73,86,68,46,70,43,94,63,53,49,48,56,66,42,66,32,41,27,48,62,72,58,95,63,24,20,39,32,37,35,83,97,37,69,82,50,47,18,34,40,49,53,88,38,41,43,80,48,72,69,38,78,83,66,68,32,32,31,36,59,54,100,48,31,40,38,37,33,44,71,57,89,96,40,46,31,40,36,33,43,22,50,29,81,44,98,84,76,51,71,30,50,22,66,46,80,46,64,49,45,66,91,46,100,85,51,48,37,36,40,73,56,88,81,20,36,34,41,38,40,49,38,33,78,32,37,39,31,45,44,68,59,50,49,37,34,81,87,12,58,70,50,44,64,20,39,66,80,82

Sequence (205 aa):
MRRLLLLSAALLSAPPAAAQGAAVSTGPTCTALWDGLDPATLRPARVTARRPLLTLASGELHPTGVMTGDLVLQAASVGGRRCTYVPGDASRTGLLRDQETQPLTVSTLTPGTWERDANAGLTLTRQANQLRLTGMALFPTAGGSVNAGHLNGPLRRAGTAAPWLYADGDCTAALWPVGTWLLVLDSGTCGGLNVSFSGLYRRVR

Organism: NCBI:txid2682977

Foldseek 3Di:
DDDDDDDDDDDDDDDDDDPPPDDDPPDDADDLDPVPADLLQKFKKFFQDAFDFFQHNVRDTQPHTDHGGQIWIWGDDDPQWTFIARQPDSSHTHIDGVVRIDTDDQDDDDFAKWDQDPFKIWGWDDDPNWIWIWIKGWDADPVRDIKIFIGTGTWDADDPSFFTWDDDPQWIKTWGRHHQWIAIFIPCPRIDHPTGPGGIIGGDD